Protein AF-A0A496DCW0-F1 (afdb_monomer)

Radius of gyration: 29.29 Å; Cα contacts (8 Å, |Δi|>4): 242; chains: 1; bounding box: 56×62×74 Å

Sequence (187 aa):
CVTTMSDGIHGDYHHETLEELRDREKNPYLIAVSGNTVRKMIRIHLQSLCAPFSEITEERYFDYMDVLPPIRHTRNFFFLGEPYHADIYRFCFRAGGRYFTGLRSVTTPRKELERQMDNHYRNITFKGDILKEKPMVISDHARHASIIIVPYLFLDINGEKKFICNLMRGTDESSGRDVRLETAKIL

Foldseek 3Di:
DDFDDPVVAAGPPPRDGQVVVCVVVVHPPDDDDDPVVVVVVVVVVLVVQQDQKDWDDPVVLVVQCPPAPFPDDDPFKTFRPDAPDDQWTWIWGDDPNTIIIGIDGPPPDPVVVVVSVVVSVLVVPDDKDKDWDDWDWDADPVPRKIKTWIWIWIQDSVRDTHTDDIDIDIPDPPPPPPPVPPVPPDD

Structure (mmCIF, N/CA/C/O backbone):
data_AF-A0A496DCW0-F1
#
_entry.id   AF-A0A496DCW0-F1
#
loop_
_atom_site.group_PDB
_atom_site.id
_atom_site.type_symbol
_atom_site.label_atom_id
_atom_site.label_alt_id
_atom_site.label_comp_id
_atom_site.label_asym_id
_atom_site.label_entity_id
_atom_site.label_seq_id
_atom_site.pdbx_PDB_ins_code
_atom_site.Cartn_x
_atom_site.Cartn_y
_atom_site.Cartn_z
_atom_site.occupancy
_atom_site.B_iso_or_equiv
_atom_site.auth_seq_id
_atom_site.auth_comp_id
_atom_site.auth_asym_id
_atom_site.auth_atom_id
_atom_site.pdbx_PDB_model_num
ATOM 1 N N . CYS A 1 1 ? 11.482 11.665 -24.428 1.00 79.19 1 CYS A N 1
ATOM 2 C CA . CYS A 1 1 ? 12.529 10.695 -24.798 1.00 79.19 1 CYS A CA 1
ATOM 3 C C . CYS A 1 1 ? 13.261 10.204 -23.545 1.00 79.19 1 CYS A C 1
ATOM 5 O O . CYS A 1 1 ? 13.424 10.990 -22.617 1.00 79.19 1 CYS A O 1
ATOM 7 N N . VAL A 1 2 ? 13.655 8.927 -23.497 1.00 87.06 2 VAL A N 1
ATOM 8 C CA . VAL A 1 2 ? 14.556 8.352 -22.481 1.00 87.06 2 VAL A CA 1
ATOM 9 C C . VAL A 1 2 ? 15.580 7.503 -23.227 1.00 87.06 2 VAL A C 1
ATOM 11 O O . VAL A 1 2 ? 15.192 6.675 -24.045 1.00 87.06 2 VAL A O 1
ATOM 14 N N . THR A 1 3 ? 16.865 7.695 -22.936 1.00 90.81 3 THR A N 1
ATOM 15 C CA . THR A 1 3 ? 17.955 6.862 -23.456 1.00 90.81 3 THR A CA 1
ATOM 16 C C . THR A 1 3 ? 18.887 6.461 -22.317 1.00 90.81 3 THR A C 1
ATOM 18 O O . THR A 1 3 ? 18.867 7.065 -21.243 1.00 90.81 3 THR A O 1
ATOM 21 N N . THR A 1 4 ? 19.688 5.427 -22.545 1.00 92.81 4 THR A N 1
ATOM 22 C CA . THR A 1 4 ? 20.811 5.059 -21.673 1.00 92.81 4 THR A CA 1
ATOM 23 C C . THR A 1 4 ? 22.106 5.470 -22.366 1.00 92.81 4 THR A C 1
ATOM 25 O O . THR A 1 4 ?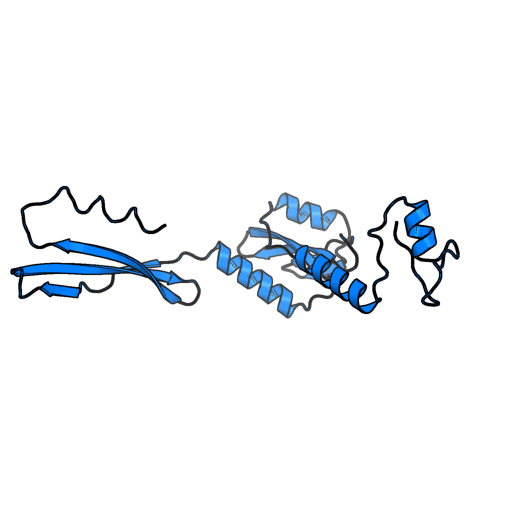 22.132 5.533 -23.592 1.00 92.81 4 THR A O 1
ATOM 28 N N . MET A 1 5 ? 23.128 5.834 -21.594 1.00 93.31 5 MET A N 1
ATOM 29 C CA . MET A 1 5 ? 24.433 6.263 -22.107 1.00 93.31 5 MET A CA 1
ATOM 30 C C . MET A 1 5 ? 25.505 5.468 -21.372 1.00 93.31 5 MET A C 1
ATOM 32 O O . MET A 1 5 ? 25.975 5.879 -20.307 1.00 93.31 5 MET A O 1
ATOM 36 N N . SER A 1 6 ? 25.817 4.276 -21.876 1.00 91.38 6 SER A N 1
ATOM 37 C CA . SER A 1 6 ? 26.708 3.331 -21.197 1.00 91.38 6 SER A CA 1
ATOM 38 C C . SER A 1 6 ? 28.170 3.792 -21.204 1.00 91.38 6 SER A C 1
ATOM 40 O O . SER A 1 6 ? 28.907 3.496 -20.264 1.00 91.38 6 SER A O 1
ATOM 42 N N . ASP A 1 7 ? 28.577 4.561 -22.219 1.00 92.69 7 ASP A N 1
ATOM 43 C CA . ASP A 1 7 ? 29.892 5.213 -22.315 1.00 92.69 7 ASP A CA 1
ATOM 44 C C . ASP A 1 7 ? 29.949 6.578 -21.594 1.00 92.69 7 ASP A C 1
ATOM 46 O O . ASP A 1 7 ? 31.009 7.196 -21.499 1.00 92.69 7 ASP A O 1
ATOM 50 N N . GLY A 1 8 ? 28.808 7.042 -21.070 1.00 91.25 8 GLY A N 1
ATOM 51 C CA . GLY A 1 8 ? 28.649 8.335 -20.409 1.00 91.25 8 GLY A CA 1
ATOM 52 C C . GLY A 1 8 ? 28.555 9.547 -21.343 1.00 91.25 8 GLY A C 1
ATOM 53 O O . GLY A 1 8 ? 28.465 10.661 -20.829 1.00 91.25 8 GLY A O 1
ATOM 54 N N . ILE A 1 9 ? 28.570 9.363 -22.669 1.00 92.50 9 ILE A N 1
ATOM 55 C CA . ILE A 1 9 ? 28.659 10.456 -23.657 1.00 92.50 9 ILE A CA 1
ATOM 56 C C . ILE A 1 9 ? 27.625 10.325 -24.779 1.00 92.50 9 ILE A C 1
ATOM 58 O O . ILE A 1 9 ? 27.034 11.334 -25.162 1.00 92.50 9 ILE A O 1
ATOM 62 N N . HIS A 1 10 ? 27.346 9.116 -25.261 1.00 94.75 10 HIS A N 1
ATOM 63 C CA . HIS A 1 10 ? 26.428 8.875 -26.370 1.00 94.75 10 HIS A CA 1
ATOM 64 C C . HIS A 1 10 ? 25.266 7.981 -25.941 1.00 94.75 10 HIS A C 1
ATOM 66 O O . HIS A 1 10 ? 25.404 7.086 -25.110 1.00 94.75 10 HIS A O 1
ATOM 72 N N . GLY A 1 11 ? 24.091 8.216 -26.521 1.00 92.81 11 GLY A N 1
ATOM 73 C CA . GLY A 1 11 ? 22.938 7.344 -26.348 1.00 92.81 11 GLY A CA 1
ATOM 74 C C . GLY A 1 11 ? 23.176 5.967 -26.969 1.00 92.81 11 GLY A C 1
ATOM 75 O O . GLY A 1 11 ? 23.532 5.867 -28.139 1.00 92.81 11 GLY A O 1
ATOM 76 N N . ASP A 1 12 ? 22.886 4.904 -26.224 1.00 92.75 12 ASP A N 1
ATOM 77 C CA . ASP A 1 12 ? 23.130 3.514 -26.636 1.00 92.75 12 ASP A CA 1
ATOM 78 C C . ASP A 1 12 ? 22.330 3.095 -27.887 1.00 92.75 12 ASP A C 1
ATOM 80 O O . ASP A 1 12 ? 22.689 2.131 -28.558 1.00 92.75 12 ASP A O 1
ATOM 84 N N . TYR A 1 13 ? 21.243 3.807 -28.207 1.00 89.19 13 TYR A N 1
ATOM 85 C CA . TYR A 1 13 ? 20.350 3.478 -29.326 1.00 89.19 13 TYR A CA 1
ATOM 86 C C . TYR A 1 13 ? 20.629 4.265 -30.609 1.00 89.19 13 TYR A C 1
ATOM 88 O O . TYR A 1 13 ? 20.451 3.737 -31.705 1.00 89.19 13 TYR A O 1
ATOM 96 N N . HIS A 1 14 ? 21.011 5.536 -30.487 1.00 88.94 14 HIS A N 1
ATOM 97 C CA . HIS A 1 14 ? 21.139 6.456 -31.624 1.00 88.94 14 HIS A CA 1
ATOM 98 C C . HIS A 1 14 ? 22.536 7.066 -31.750 1.00 88.94 14 HIS A C 1
ATOM 100 O O . HIS A 1 14 ? 22.77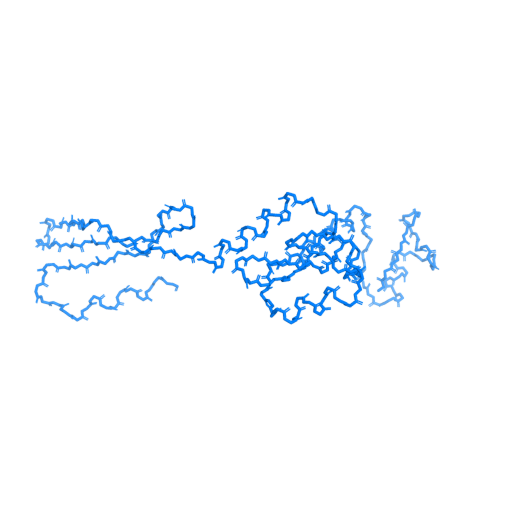7 7.822 -32.684 1.00 88.94 14 HIS A O 1
ATOM 106 N N . HIS A 1 15 ? 23.448 6.729 -30.832 1.00 91.56 15 HIS A N 1
ATOM 107 C CA . HIS A 1 15 ? 24.826 7.221 -30.777 1.00 91.56 15 HIS A CA 1
ATOM 108 C C . HIS A 1 15 ? 24.952 8.753 -30.771 1.00 91.56 15 HIS A C 1
ATOM 110 O O . HIS A 1 15 ? 25.989 9.292 -31.139 1.00 91.56 15 HIS A O 1
ATOM 116 N N . GLU A 1 16 ? 23.902 9.445 -30.332 1.00 94.12 16 GLU A N 1
ATOM 117 C CA . GLU A 1 16 ? 23.839 10.903 -30.233 1.00 94.12 16 GLU A CA 1
ATOM 118 C C . GLU A 1 16 ? 24.229 11.375 -28.827 1.00 94.12 16 GLU A C 1
ATOM 120 O O . GLU A 1 16 ? 23.978 10.691 -27.828 1.00 94.12 16 GLU A O 1
ATOM 125 N N . THR A 1 17 ? 24.824 12.556 -28.746 1.00 95.31 17 THR A N 1
ATOM 126 C CA . THR A 1 17 ? 25.100 13.270 -27.493 1.00 95.31 17 THR A CA 1
ATOM 127 C C . THR A 1 17 ? 23.815 13.830 -26.871 1.00 95.31 17 THR A C 1
ATOM 129 O O . THR A 1 17 ? 22.756 13.886 -27.503 1.00 95.31 17 THR A O 1
ATOM 132 N N . LEU A 1 18 ? 23.878 14.275 -25.610 1.00 94.94 18 LEU A N 1
ATOM 133 C CA . LEU A 1 18 ? 22.730 14.916 -24.955 1.00 94.94 18 LEU A CA 1
ATOM 134 C C . LEU A 1 18 ? 22.310 16.205 -25.680 1.00 94.94 18 LEU A C 1
ATOM 136 O O . LEU A 1 18 ? 21.121 16.511 -25.748 1.00 94.94 18 LEU A O 1
ATOM 140 N N . GLU A 1 19 ? 23.270 16.958 -26.206 1.00 95.50 19 GLU A N 1
ATOM 141 C CA . GLU A 1 19 ? 23.054 18.185 -26.970 1.00 95.50 19 GLU A CA 1
ATOM 142 C C . GLU A 1 19 ? 22.303 17.900 -28.275 1.00 95.50 19 GLU A C 1
ATOM 144 O O . GLU A 1 19 ? 21.254 18.495 -28.516 1.00 95.50 19 GLU A O 1
ATOM 149 N N . GLU A 1 20 ? 22.761 16.920 -29.056 1.00 95.50 20 GLU A N 1
ATOM 150 C CA . GLU A 1 20 ? 22.081 16.493 -30.287 1.00 95.50 20 GLU A CA 1
ATOM 151 C C . GLU A 1 20 ? 20.663 15.979 -30.002 1.00 95.50 20 GLU A C 1
ATOM 153 O O . GLU A 1 20 ? 19.714 16.314 -30.717 1.00 95.50 20 GLU A O 1
ATOM 158 N N . LEU A 1 21 ? 20.487 15.245 -28.897 1.00 94.00 21 LEU A N 1
ATOM 159 C CA . LEU A 1 21 ? 19.177 14.773 -28.463 1.00 94.00 21 LEU A CA 1
ATOM 160 C C . LEU A 1 21 ? 18.232 15.931 -28.093 1.00 94.00 21 LEU A C 1
ATOM 162 O O . LEU A 1 21 ? 17.043 15.882 -28.416 1.00 94.00 21 LEU A O 1
ATOM 166 N N . ARG A 1 22 ? 18.731 16.978 -27.419 1.00 95.88 22 ARG A N 1
ATOM 167 C CA . ARG A 1 22 ? 17.943 18.182 -27.084 1.00 95.88 22 ARG A CA 1
ATOM 168 C C . ARG A 1 22 ? 17.459 18.896 -28.338 1.00 95.88 22 ARG A C 1
ATOM 170 O O . ARG A 1 22 ? 16.293 19.292 -28.379 1.00 95.88 22 ARG A O 1
ATOM 177 N N . ASP A 1 23 ? 18.319 19.022 -29.343 1.00 95.75 23 ASP A N 1
ATOM 178 C CA . ASP A 1 23 ? 17.980 19.661 -30.615 1.00 95.75 23 ASP A CA 1
ATOM 179 C C . ASP A 1 23 ? 16.945 18.837 -31.389 1.00 95.75 23 ASP A C 1
ATOM 181 O O . ASP A 1 23 ? 15.922 19.370 -31.833 1.00 95.75 23 ASP A O 1
ATOM 185 N N . ARG A 1 24 ? 17.151 17.517 -31.479 1.00 93.44 24 ARG A N 1
ATOM 186 C CA . ARG A 1 24 ? 16.240 16.589 -32.163 1.00 93.44 24 ARG A CA 1
ATOM 187 C C . ARG A 1 24 ? 14.850 16.559 -31.529 1.00 93.44 24 ARG A C 1
ATOM 189 O O . ARG A 1 24 ? 13.846 16.611 -32.238 1.00 93.44 24 ARG A O 1
ATOM 196 N N . GLU A 1 25 ? 14.782 16.493 -30.201 1.00 94.31 25 GLU A N 1
ATOM 197 C CA . GLU A 1 25 ? 13.526 16.480 -29.436 1.00 94.31 25 GLU A CA 1
ATOM 198 C C . GLU A 1 25 ? 12.928 17.884 -29.242 1.00 94.31 25 GLU A C 1
ATOM 200 O O . GLU A 1 25 ? 11.840 18.014 -28.679 1.00 94.31 25 GLU A O 1
ATOM 205 N N . LYS A 1 26 ? 13.628 18.940 -29.686 1.00 96.00 26 LYS A N 1
ATOM 206 C CA . LYS A 1 26 ? 13.278 20.352 -29.452 1.00 96.00 26 LYS A CA 1
ATOM 207 C C . LYS A 1 26 ? 12.995 20.642 -27.974 1.00 96.00 26 LYS A C 1
ATOM 209 O O . LYS A 1 26 ? 12.051 21.356 -27.634 1.00 96.00 26 LYS A O 1
ATOM 214 N N . ASN A 1 27 ? 13.803 20.063 -27.086 1.00 96.00 27 ASN A N 1
ATOM 215 C CA . ASN A 1 27 ? 13.616 20.148 -25.644 1.00 96.00 27 ASN A CA 1
ATOM 216 C C . ASN A 1 27 ? 14.944 20.450 -24.928 1.00 96.00 27 ASN A C 1
ATOM 218 O O . ASN A 1 27 ? 15.693 19.520 -24.624 1.00 96.00 27 ASN A O 1
ATOM 222 N N . PRO A 1 28 ? 15.221 21.720 -24.572 1.00 94.94 28 PRO A N 1
ATOM 223 C CA . PRO A 1 28 ? 16.466 22.093 -23.897 1.00 94.94 28 PRO A CA 1
ATOM 224 C C . PRO A 1 28 ? 16.559 21.571 -22.453 1.00 94.94 28 PRO A C 1
ATOM 226 O O . PRO A 1 28 ? 17.633 21.602 -21.856 1.00 94.94 28 PRO A O 1
ATOM 229 N N . TYR A 1 29 ? 15.460 21.072 -21.877 1.00 95.56 29 TYR A N 1
ATOM 230 C CA . TYR A 1 29 ? 15.394 20.623 -20.483 1.00 95.56 29 TYR A CA 1
ATOM 231 C C . TYR A 1 29 ? 15.762 19.150 -20.283 1.00 95.56 29 TYR A C 1
ATOM 233 O O . TYR A 1 29 ? 15.683 18.654 -19.158 1.00 95.56 29 TYR A O 1
ATOM 241 N N . LEU A 1 30 ? 16.155 18.426 -21.336 1.00 94.19 30 LEU A N 1
ATOM 242 C CA . LEU A 1 30 ? 16.684 17.075 -21.160 1.00 94.19 30 LEU A CA 1
ATOM 243 C C . LEU A 1 30 ? 17.962 17.128 -20.322 1.00 94.19 30 LEU A C 1
ATOM 245 O O . LEU A 1 30 ? 18.818 17.990 -20.522 1.00 94.19 30 LEU A O 1
ATOM 249 N N . ILE A 1 31 ? 18.091 16.200 -19.382 1.00 94.12 31 ILE A N 1
ATOM 250 C CA . ILE A 1 31 ? 19.239 16.099 -18.483 1.00 94.12 31 ILE A CA 1
ATOM 251 C C . ILE A 1 31 ? 19.754 14.665 -18.465 1.00 94.12 31 ILE A C 1
ATOM 253 O O . ILE A 1 31 ? 18.969 13.716 -18.471 1.00 94.12 31 ILE A O 1
ATOM 257 N N . ALA A 1 32 ? 21.073 14.511 -18.386 1.00 93.31 32 ALA A N 1
ATOM 258 C CA . ALA A 1 32 ? 21.675 13.245 -18.005 1.00 93.31 32 ALA A CA 1
ATOM 259 C C . ALA A 1 32 ? 21.614 13.110 -16.480 1.00 93.31 32 ALA A C 1
ATOM 261 O O . ALA A 1 32 ? 21.948 14.033 -15.734 1.00 93.31 32 ALA A O 1
ATOM 262 N N . VAL A 1 33 ? 21.180 11.948 -16.005 1.00 93.69 33 VAL A N 1
ATOM 263 C CA . VAL A 1 33 ? 21.125 11.623 -14.579 1.00 93.69 33 VAL A CA 1
ATOM 264 C C . VAL A 1 33 ? 21.888 10.335 -14.322 1.00 93.69 33 VAL A C 1
ATOM 266 O O . VAL A 1 33 ? 21.845 9.401 -15.117 1.00 93.69 33 VAL A O 1
ATOM 269 N N . SER A 1 34 ? 22.578 10.261 -13.184 1.00 92.31 34 SER A N 1
ATOM 270 C CA . SER A 1 34 ? 23.277 9.033 -12.803 1.00 92.31 34 SER A CA 1
ATOM 271 C C . SER A 1 34 ? 22.295 7.877 -12.572 1.00 92.31 34 SER A C 1
ATOM 273 O O . SER A 1 34 ? 21.167 8.083 -12.110 1.00 92.31 34 SER A O 1
ATOM 275 N N . GLY A 1 35 ? 22.750 6.634 -12.757 1.00 90.88 35 GLY A N 1
ATOM 276 C CA . GLY A 1 35 ? 21.949 5.452 -12.415 1.00 90.88 35 GLY A CA 1
ATOM 277 C C . GLY A 1 35 ? 21.525 5.406 -10.937 1.00 90.88 35 GLY A C 1
ATOM 278 O O . GLY A 1 35 ? 20.455 4.891 -10.613 1.00 90.88 35 GLY A O 1
ATOM 279 N N . ASN A 1 36 ? 22.312 5.997 -10.026 1.00 93.94 36 ASN A N 1
ATOM 280 C CA . ASN A 1 36 ? 21.934 6.142 -8.615 1.00 93.94 36 ASN A CA 1
ATOM 281 C C . ASN A 1 36 ? 20.724 7.077 -8.446 1.00 93.94 36 ASN A C 1
ATOM 283 O O . ASN A 1 36 ? 19.821 6.776 -7.663 1.00 93.94 36 ASN A O 1
ATOM 287 N N . THR A 1 37 ? 20.689 8.183 -9.195 1.00 94.75 37 THR A N 1
ATOM 288 C CA . THR A 1 37 ? 19.564 9.128 -9.213 1.00 94.75 37 THR A CA 1
ATOM 289 C C . THR A 1 37 ? 18.296 8.438 -9.709 1.00 94.75 37 THR A C 1
ATOM 291 O O . THR A 1 37 ? 17.274 8.491 -9.027 1.00 94.75 37 THR A O 1
ATOM 294 N N . VAL A 1 38 ? 18.382 7.704 -10.823 1.00 91.94 38 VAL A N 1
ATOM 295 C CA . VAL A 1 38 ? 17.254 6.934 -11.376 1.00 91.94 38 VAL A CA 1
ATOM 296 C C . VAL A 1 38 ? 16.742 5.905 -10.366 1.00 91.94 38 VAL A C 1
ATOM 298 O O . VAL A 1 38 ? 15.549 5.871 -10.071 1.00 91.94 38 VAL A O 1
ATOM 301 N N . ARG A 1 39 ? 17.636 5.123 -9.743 1.00 92.44 39 ARG A N 1
ATOM 302 C CA . ARG A 1 39 ? 17.258 4.146 -8.705 1.00 92.44 39 ARG A CA 1
ATOM 303 C C . ARG A 1 39 ? 16.558 4.796 -7.510 1.00 92.44 39 ARG A C 1
ATOM 305 O O . ARG A 1 39 ? 15.605 4.226 -6.979 1.00 92.44 39 ARG A O 1
ATOM 312 N N . LYS A 1 40 ? 16.996 5.987 -7.089 1.00 95.25 40 LYS A N 1
ATOM 313 C CA . LYS A 1 40 ? 16.332 6.753 -6.022 1.00 95.25 40 LYS A CA 1
ATOM 314 C C . LYS A 1 40 ? 14.933 7.207 -6.446 1.00 95.25 40 LYS A C 1
ATOM 316 O O . LYS A 1 40 ? 14.001 7.049 -5.664 1.00 95.25 40 LYS A O 1
ATOM 321 N N . MET A 1 41 ? 14.777 7.725 -7.664 1.00 93.75 41 MET A N 1
ATOM 322 C CA . MET A 1 41 ? 13.479 8.157 -8.197 1.00 93.75 41 MET A CA 1
ATOM 323 C C . MET A 1 41 ? 12.495 6.988 -8.306 1.00 93.75 41 MET A C 1
ATOM 325 O O . MET A 1 41 ? 11.372 7.104 -7.822 1.00 93.75 41 MET A O 1
ATOM 329 N N . ILE A 1 42 ? 12.936 5.843 -8.842 1.00 91.69 42 ILE A N 1
ATOM 330 C CA . ILE A 1 42 ? 12.128 4.615 -8.908 1.00 91.69 42 ILE A CA 1
ATOM 331 C C . ILE A 1 42 ? 11.700 4.192 -7.503 1.00 91.69 42 ILE A C 1
ATOM 333 O O . ILE A 1 42 ? 10.522 3.947 -7.274 1.00 91.69 42 ILE A O 1
ATOM 337 N N . ARG A 1 43 ? 12.619 4.168 -6.528 1.00 91.75 43 ARG A N 1
ATOM 338 C CA . ARG A 1 43 ? 12.281 3.809 -5.143 1.00 91.75 43 ARG A CA 1
ATOM 339 C C . ARG A 1 43 ? 11.202 4.718 -4.554 1.00 91.75 43 ARG A C 1
ATOM 341 O O . ARG A 1 43 ? 10.269 4.209 -3.944 1.00 91.75 43 ARG A O 1
ATOM 348 N N . ILE A 1 44 ? 11.325 6.034 -4.735 1.00 93.75 44 ILE A N 1
ATOM 349 C CA . ILE A 1 44 ? 10.337 7.010 -4.248 1.00 93.75 44 ILE A CA 1
ATOM 350 C C . ILE A 1 44 ? 8.982 6.776 -4.922 1.00 93.75 44 ILE A C 1
ATOM 352 O O . ILE A 1 44 ? 7.963 6.753 -4.239 1.00 93.75 44 ILE A O 1
ATOM 356 N N . HIS A 1 45 ? 8.972 6.544 -6.236 1.00 92.56 45 HIS A N 1
ATOM 357 C CA . HIS A 1 45 ? 7.750 6.251 -6.981 1.00 92.56 45 HIS A CA 1
ATOM 358 C C . HIS A 1 45 ? 7.070 4.964 -6.492 1.00 92.56 45 HIS A C 1
ATOM 360 O O . HIS A 1 45 ? 5.888 4.971 -6.160 1.00 92.56 45 HIS A O 1
ATOM 366 N N . LEU A 1 46 ? 7.817 3.865 -6.360 1.00 91.94 46 LEU A N 1
ATOM 367 C CA . LEU A 1 46 ? 7.281 2.595 -5.861 1.00 91.94 46 LEU A CA 1
ATOM 368 C C . LEU A 1 46 ? 6.725 2.726 -4.434 1.00 91.94 46 LEU A C 1
ATOM 370 O O . LEU A 1 46 ? 5.673 2.172 -4.117 1.00 91.94 46 LEU A O 1
ATOM 374 N N . GLN A 1 47 ? 7.401 3.496 -3.577 1.00 91.19 47 GLN A N 1
ATOM 375 C CA . GLN A 1 47 ? 6.915 3.805 -2.231 1.00 91.19 47 GLN A CA 1
ATOM 376 C C . GLN A 1 47 ? 5.640 4.653 -2.256 1.00 91.19 47 GLN A C 1
ATOM 378 O O . GLN A 1 47 ? 4.736 4.390 -1.466 1.00 91.19 47 GLN A O 1
ATOM 383 N N . SER A 1 48 ? 5.522 5.624 -3.167 1.00 93.06 48 SER A N 1
ATOM 384 C CA . SER A 1 48 ? 4.321 6.462 -3.263 1.00 93.06 48 SER A CA 1
ATOM 385 C C . SER A 1 48 ? 3.097 5.687 -3.755 1.00 93.06 48 SER A C 1
ATOM 387 O O . SER A 1 48 ? 1.975 6.055 -3.422 1.00 93.06 48 SER A O 1
ATOM 389 N N . LEU A 1 49 ? 3.291 4.595 -4.507 1.00 93.81 49 LEU A N 1
ATOM 390 C CA . LEU A 1 49 ? 2.209 3.675 -4.876 1.00 93.81 49 LEU A CA 1
ATOM 391 C C . LEU A 1 49 ? 1.646 2.911 -3.667 1.00 93.81 49 LEU A C 1
ATOM 393 O O . LEU A 1 49 ? 0.494 2.478 -3.699 1.00 93.81 49 LEU A O 1
ATOM 397 N N . CYS A 1 50 ? 2.421 2.755 -2.589 1.00 93.94 50 CYS A N 1
ATOM 398 C CA . CYS A 1 50 ? 2.024 2.024 -1.385 1.00 93.94 50 CYS A CA 1
ATOM 399 C C . CYS A 1 50 ? 1.106 2.859 -0.472 1.00 93.94 50 CYS A C 1
ATOM 401 O O . CYS A 1 50 ? 1.357 3.004 0.725 1.00 93.94 50 CYS A O 1
ATOM 403 N N . ALA A 1 51 ? 0.016 3.380 -1.036 1.00 90.56 51 ALA A N 1
ATOM 404 C CA . ALA A 1 51 ? -1.001 4.163 -0.344 1.00 90.56 51 ALA A CA 1
ATOM 405 C C . ALA A 1 51 ? -1.645 3.395 0.839 1.00 90.56 51 ALA A C 1
ATOM 407 O O . ALA A 1 51 ? -1.502 2.161 0.946 1.00 90.56 51 ALA A O 1
ATOM 408 N N . PRO A 1 52 ? -2.361 4.095 1.744 1.00 93.62 52 PRO A N 1
ATOM 409 C CA . PRO A 1 52 ? -3.204 3.451 2.745 1.00 93.62 52 PRO A CA 1
ATOM 410 C C . PRO A 1 52 ? -4.148 2.427 2.110 1.00 93.62 52 PRO A C 1
ATOM 412 O O . PRO A 1 52 ? -4.567 2.581 0.964 1.00 93.62 52 PRO A O 1
ATOM 415 N N . PHE A 1 53 ? -4.470 1.370 2.853 1.00 97.56 53 PHE A N 1
ATOM 416 C CA . PHE A 1 53 ? -5.395 0.361 2.352 1.00 97.56 53 PHE A CA 1
ATOM 417 C C . PHE A 1 53 ? -6.801 0.940 2.194 1.00 97.56 53 PHE A C 1
ATOM 419 O O . PHE A 1 53 ? -7.209 1.839 2.931 1.00 97.56 53 PHE A O 1
ATOM 426 N N . SER A 1 54 ? -7.534 0.403 1.229 1.00 96.69 54 SER A N 1
ATOM 427 C CA . SER A 1 54 ? -8.939 0.710 0.993 1.00 96.69 54 SER A CA 1
ATOM 428 C C . SER A 1 54 ? -9.776 -0.514 1.322 1.00 96.69 54 SER A C 1
ATOM 430 O O . SER A 1 54 ? -9.380 -1.638 1.011 1.00 96.69 54 SER A O 1
ATOM 432 N N . GLU A 1 55 ? -10.926 -0.296 1.947 1.00 97.94 55 GLU A N 1
ATOM 433 C CA . GLU A 1 55 ? -11.906 -1.354 2.163 1.00 97.94 55 GLU A CA 1
ATOM 434 C C . GLU A 1 55 ? -12.567 -1.751 0.839 1.00 97.94 55 GLU A C 1
ATOM 436 O O . GLU A 1 55 ? -12.798 -0.910 -0.032 1.00 97.94 55 GLU A O 1
ATOM 441 N N . ILE A 1 56 ? -12.840 -3.042 0.685 1.00 97.88 56 ILE A N 1
ATOM 442 C CA . ILE A 1 56 ? -13.528 -3.633 -0.462 1.00 97.88 56 ILE A CA 1
ATOM 443 C C . ILE A 1 56 ? -14.632 -4.569 0.028 1.00 97.88 56 ILE A C 1
ATOM 445 O O . ILE A 1 56 ? -14.655 -4.973 1.190 1.00 97.88 56 ILE A O 1
ATOM 449 N N . THR A 1 57 ? -15.549 -4.924 -0.867 1.00 98.06 57 THR A N 1
ATOM 450 C CA . THR A 1 57 ? -16.560 -5.942 -0.581 1.00 98.06 57 THR A CA 1
ATOM 451 C C . THR A 1 57 ? -15.931 -7.333 -0.498 1.00 98.06 57 THR A C 1
ATOM 453 O O . THR A 1 57 ? -14.842 -7.580 -1.022 1.00 98.06 57 THR A O 1
ATOM 456 N N . GLU A 1 58 ? -16.645 -8.251 0.150 1.00 96.75 58 GLU A N 1
ATOM 457 C CA . GLU A 1 58 ? -16.298 -9.673 0.181 1.00 96.75 58 GLU A CA 1
ATOM 458 C C . GLU A 1 58 ? -16.224 -10.275 -1.226 1.00 96.75 58 GLU A C 1
ATOM 460 O O . GLU A 1 58 ? -15.234 -10.911 -1.573 1.00 96.75 58 GLU A O 1
ATOM 465 N N . GLU A 1 59 ? -17.230 -9.996 -2.056 1.00 96.81 59 GLU A N 1
ATOM 466 C CA . GLU A 1 59 ? -17.272 -10.397 -3.466 1.00 96.81 59 GLU A CA 1
ATOM 467 C C . GLU A 1 59 ? -15.992 -9.973 -4.192 1.00 96.81 59 GLU A C 1
ATOM 469 O O . GLU A 1 59 ? -15.279 -10.805 -4.744 1.00 96.81 59 GLU A O 1
ATOM 474 N N . ARG A 1 60 ? -15.602 -8.698 -4.067 1.00 96.31 60 ARG A N 1
ATOM 475 C CA . ARG A 1 60 ? -14.405 -8.185 -4.733 1.00 96.31 60 ARG A CA 1
ATOM 476 C C . ARG A 1 60 ? -13.111 -8.818 -4.220 1.00 96.31 60 ARG A C 1
ATOM 478 O O . ARG A 1 60 ? -12.127 -8.889 -4.955 1.00 96.31 60 ARG A O 1
ATOM 485 N N . TYR A 1 61 ? -13.076 -9.225 -2.953 1.00 95.94 61 TYR A N 1
ATOM 486 C CA . TYR A 1 61 ? -11.933 -9.928 -2.378 1.00 95.94 61 TYR A CA 1
ATOM 487 C C . TYR A 1 61 ? -11.761 -11.311 -3.009 1.00 95.94 61 TYR A C 1
ATOM 489 O O . TYR A 1 61 ? -10.639 -11.669 -3.369 1.00 95.94 61 TYR A O 1
ATOM 497 N N . PHE A 1 62 ? -12.857 -12.056 -3.169 1.00 93.50 62 PHE A N 1
ATOM 498 C CA . PHE A 1 62 ? -12.834 -13.376 -3.795 1.00 93.50 62 PHE A CA 1
ATOM 499 C C . PHE A 1 62 ? -12.635 -13.300 -5.310 1.00 93.50 62 PHE A C 1
ATOM 501 O O . PHE A 1 62 ? -11.808 -14.048 -5.818 1.00 93.50 62 PHE A O 1
ATOM 508 N N . ASP A 1 63 ? -13.209 -12.304 -5.997 1.00 93.81 63 ASP A N 1
ATOM 509 C CA . ASP A 1 63 ? -12.896 -12.024 -7.407 1.00 93.81 63 ASP A CA 1
ATOM 510 C C . ASP A 1 63 ? -11.381 -11.929 -7.625 1.00 93.81 63 ASP A C 1
ATOM 512 O O . ASP A 1 63 ? -10.813 -12.557 -8.513 1.00 93.81 63 ASP A O 1
ATOM 516 N N . TYR A 1 64 ? -10.687 -11.156 -6.785 1.00 92.88 64 TYR A N 1
ATOM 517 C CA . TYR A 1 64 ? -9.237 -11.015 -6.887 1.00 92.88 64 TYR A CA 1
ATOM 518 C C . TYR A 1 64 ? -8.468 -12.303 -6.592 1.00 92.88 64 TYR A C 1
ATOM 520 O O . TYR A 1 64 ? -7.352 -12.461 -7.087 1.00 92.88 64 TYR A O 1
ATOM 528 N N . MET A 1 65 ? -9.024 -13.187 -5.768 1.00 89.56 65 MET A N 1
ATOM 529 C CA . MET A 1 65 ? -8.417 -14.472 -5.437 1.00 89.56 65 MET A CA 1
ATOM 530 C C . MET A 1 65 ? -8.590 -15.493 -6.571 1.00 89.56 65 MET A C 1
ATOM 532 O O . MET A 1 65 ? -7.690 -16.304 -6.784 1.00 89.56 65 MET A O 1
ATOM 536 N N . ASP A 1 66 ? -9.700 -15.407 -7.308 1.00 88.62 66 ASP A N 1
ATOM 537 C CA . ASP A 1 66 ? -10.098 -16.370 -8.339 1.00 88.62 66 ASP A CA 1
ATOM 538 C C . ASP A 1 66 ? -9.626 -15.998 -9.756 1.00 88.62 66 ASP A C 1
ATOM 540 O O . ASP A 1 66 ? -9.622 -16.848 -10.644 1.00 88.62 66 ASP A O 1
ATOM 544 N N . VAL A 1 67 ? -9.184 -14.753 -9.984 1.00 84.25 67 VAL A N 1
ATOM 545 C CA . VAL A 1 67 ? -8.657 -14.308 -11.290 1.00 84.25 67 VAL A CA 1
ATOM 546 C C . VAL A 1 67 ? -7.408 -15.094 -11.699 1.00 84.25 67 VAL A C 1
ATOM 548 O O . VAL A 1 67 ? -7.337 -15.602 -12.816 1.00 84.25 67 VAL A O 1
ATOM 551 N N . LEU A 1 68 ? -6.414 -15.190 -10.812 1.00 84.94 68 LEU A N 1
ATOM 552 C CA . LEU A 1 68 ? -5.154 -15.893 -11.059 1.00 84.94 68 LEU A CA 1
ATOM 553 C C . LEU A 1 68 ? -4.597 -16.476 -9.759 1.00 84.94 68 LEU A C 1
ATOM 555 O O . LEU A 1 68 ? -4.767 -15.854 -8.707 1.00 84.94 68 LEU A O 1
ATOM 559 N N . PRO A 1 69 ? -3.855 -17.603 -9.821 1.00 88.50 69 PRO A N 1
ATOM 560 C CA . PRO A 1 69 ? -3.203 -18.176 -8.652 1.00 88.50 69 PRO A CA 1
ATOM 561 C C . PRO A 1 69 ? -2.384 -17.118 -7.896 1.00 88.50 69 PRO A C 1
ATOM 563 O O . PRO A 1 69 ? -1.493 -16.497 -8.486 1.00 88.50 69 PRO A O 1
ATOM 566 N N . PRO A 1 70 ? -2.654 -16.895 -6.599 1.00 91.75 70 PRO A N 1
ATOM 567 C CA . PRO A 1 70 ? -1.914 -15.914 -5.824 1.00 91.75 70 PRO A CA 1
ATOM 568 C C . PRO A 1 70 ? -0.416 -16.225 -5.770 1.00 91.75 70 PRO A C 1
ATOM 570 O O . PRO A 1 70 ? -0.020 -17.338 -5.425 1.00 91.75 70 PRO A O 1
ATOM 573 N N . ILE A 1 71 ? 0.431 -15.219 -6.009 1.00 93.69 71 ILE A N 1
ATOM 574 C CA . ILE A 1 71 ? 1.895 -15.386 -5.945 1.00 93.69 71 ILE A CA 1
ATOM 575 C C . ILE A 1 71 ? 2.388 -15.633 -4.512 1.00 93.69 71 ILE A C 1
ATOM 577 O O . ILE A 1 71 ? 3.437 -16.231 -4.277 1.00 93.69 71 ILE A O 1
ATOM 581 N N . ARG A 1 72 ? 1.623 -15.163 -3.522 1.00 94.19 72 ARG A N 1
ATOM 582 C CA . ARG A 1 72 ? 1.892 -15.399 -2.105 1.00 94.19 72 ARG A CA 1
ATOM 583 C C . ARG A 1 72 ? 0.586 -15.361 -1.338 1.00 94.19 72 ARG A C 1
ATOM 585 O O . ARG A 1 72 ? -0.146 -14.382 -1.434 1.00 94.19 72 ARG A O 1
ATOM 592 N N . HIS A 1 73 ? 0.310 -16.396 -0.556 1.00 93.25 73 HIS A N 1
ATOM 593 C CA . HIS A 1 73 ? -0.982 -16.577 0.098 1.00 93.25 73 HIS A CA 1
ATOM 594 C C . HIS A 1 73 ? -0.814 -17.135 1.511 1.00 93.25 73 HIS A C 1
ATOM 596 O O . HIS A 1 73 ? 0.032 -17.984 1.783 1.00 93.25 73 HIS A O 1
ATOM 602 N N . THR A 1 74 ? -1.631 -16.623 2.422 1.00 91.94 74 THR A N 1
ATOM 603 C CA . THR A 1 74 ? -1.811 -17.114 3.785 1.00 91.94 74 THR A CA 1
ATOM 604 C C . THR A 1 74 ? -3.298 -17.100 4.120 1.00 91.94 74 THR A C 1
ATOM 606 O O . THR A 1 74 ? -4.093 -16.489 3.417 1.00 91.94 74 THR A O 1
ATOM 609 N N . ARG A 1 75 ? -3.679 -17.655 5.275 1.00 88.19 75 ARG A N 1
ATOM 610 C CA . ARG A 1 75 ? -5.069 -17.611 5.754 1.00 88.19 75 ARG A CA 1
ATOM 611 C C . ARG A 1 75 ? -5.674 -16.196 5.812 1.00 88.19 75 ARG A C 1
ATOM 613 O O . ARG A 1 75 ? -6.894 -16.084 5.752 1.00 88.19 75 ARG A O 1
ATOM 620 N N . ASN A 1 76 ? -4.874 -15.142 5.990 1.00 91.50 76 ASN A N 1
ATOM 621 C CA . ASN A 1 76 ? -5.385 -13.787 6.244 1.00 91.50 76 ASN A CA 1
ATOM 622 C C . ASN A 1 76 ? -5.100 -12.790 5.121 1.00 91.50 76 ASN A C 1
ATOM 624 O O . ASN A 1 76 ? -5.705 -11.720 5.107 1.00 91.50 76 ASN A O 1
ATOM 628 N N . PHE A 1 77 ? -4.194 -13.114 4.201 1.00 96.69 77 PHE A N 1
ATOM 629 C CA . PHE A 1 77 ? -3.834 -12.221 3.110 1.00 96.69 77 PHE A CA 1
ATOM 630 C C . PHE A 1 77 ? -3.305 -12.980 1.903 1.00 96.69 77 PHE A C 1
ATOM 632 O O . PHE A 1 77 ? -2.753 -14.075 2.038 1.00 96.69 77 PHE A O 1
ATOM 639 N N . PHE A 1 78 ? -3.360 -12.331 0.748 1.00 96.94 78 PHE A N 1
ATOM 640 C CA . PHE A 1 78 ? -2.697 -12.784 -0.458 1.00 96.94 78 PHE A CA 1
ATOM 641 C C . PHE A 1 78 ? -2.212 -11.619 -1.325 1.00 96.94 78 PHE A C 1
ATOM 643 O O . PHE A 1 78 ? -2.618 -10.470 -1.151 1.00 96.94 78 PHE A O 1
ATOM 650 N N . PHE A 1 79 ? -1.321 -11.935 -2.256 1.00 97.19 79 PHE A N 1
ATOM 651 C CA . PHE A 1 79 ? -0.965 -11.089 -3.386 1.00 97.19 79 PHE A CA 1
ATOM 652 C C . PHE A 1 79 ? -1.542 -11.699 -4.656 1.00 97.19 79 PHE A C 1
ATOM 654 O O . PHE A 1 79 ? -1.410 -12.909 -4.849 1.00 97.19 79 PHE A O 1
ATOM 661 N N . LEU A 1 80 ? -2.148 -10.877 -5.513 1.00 95.06 80 LEU A N 1
ATOM 662 C CA . LEU A 1 80 ? -2.607 -11.326 -6.831 1.00 95.06 80 LEU A CA 1
ATOM 663 C C . LEU A 1 80 ? -1.434 -11.900 -7.640 1.00 95.06 80 LEU A C 1
ATOM 665 O O . LEU A 1 80 ? -0.281 -11.547 -7.400 1.00 95.06 80 LEU A O 1
ATOM 669 N N . GLY A 1 81 ? -1.733 -12.788 -8.591 1.00 91.06 81 GLY A N 1
ATOM 670 C CA . GLY A 1 81 ? -0.721 -13.450 -9.422 1.00 91.06 81 GLY A CA 1
ATOM 671 C C . GLY A 1 81 ? 0.043 -12.518 -10.369 1.00 91.06 81 GLY A C 1
ATOM 672 O O . GLY A 1 81 ? 1.154 -12.848 -10.774 1.00 91.06 81 GLY A O 1
ATOM 673 N N . GLU A 1 82 ? -0.507 -11.341 -10.680 1.00 90.50 82 GLU A N 1
ATOM 674 C CA . GLU A 1 82 ? 0.087 -10.389 -11.622 1.00 90.50 82 GLU A CA 1
ATOM 675 C C . GLU A 1 82 ? 0.620 -9.117 -10.945 1.00 90.50 82 GLU A C 1
ATOM 677 O O . GLU A 1 82 ? -0.042 -8.549 -10.061 1.00 90.50 82 GLU A O 1
ATOM 682 N N . PRO A 1 83 ? 1.809 -8.638 -11.364 1.00 91.94 83 PRO A N 1
ATOM 683 C CA . PRO A 1 83 ? 2.364 -7.386 -10.879 1.00 91.94 83 PRO A CA 1
ATOM 684 C C . PRO A 1 83 ? 1.551 -6.194 -11.382 1.00 91.94 83 PRO A C 1
ATOM 686 O O . PRO A 1 83 ? 1.113 -6.149 -12.527 1.00 91.94 83 PRO A O 1
ATOM 689 N N . TYR A 1 84 ? 1.433 -5.169 -10.539 1.00 88.50 84 TYR A N 1
ATOM 690 C CA . TYR A 1 84 ? 0.985 -3.845 -10.966 1.00 88.50 84 TYR A CA 1
ATOM 691 C C . TYR A 1 84 ? 2.135 -3.085 -11.641 1.00 88.50 84 TYR A C 1
ATOM 693 O O . TYR A 1 84 ? 1.985 -2.553 -12.737 1.00 88.50 84 TYR A O 1
ATOM 701 N N . HIS A 1 85 ? 3.298 -3.040 -10.982 1.0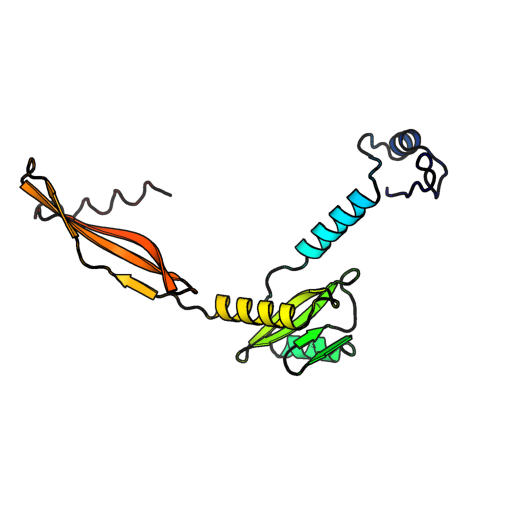0 88.75 85 HIS A N 1
ATOM 702 C CA . HIS A 1 85 ? 4.517 -2.441 -11.524 1.00 88.75 85 HIS A CA 1
ATOM 703 C C . HIS A 1 85 ? 5.750 -3.003 -10.810 1.00 88.75 85 HIS A C 1
ATOM 705 O O . HIS A 1 85 ? 5.846 -2.902 -9.588 1.00 88.75 85 HIS A O 1
ATOM 711 N N . ALA A 1 86 ? 6.712 -3.544 -11.563 1.00 89.81 86 ALA A N 1
ATOM 712 C CA . ALA A 1 86 ? 7.913 -4.181 -11.017 1.00 89.81 86 ALA A CA 1
ATOM 713 C C . ALA A 1 86 ? 7.573 -5.214 -9.919 1.00 89.81 86 ALA A C 1
ATOM 715 O O . ALA A 1 86 ? 6.885 -6.198 -10.182 1.00 89.81 86 ALA A O 1
ATOM 716 N N . ASP A 1 87 ? 8.039 -4.999 -8.691 1.00 92.38 87 ASP A N 1
ATOM 717 C CA . ASP A 1 87 ? 7.783 -5.860 -7.540 1.00 92.38 87 ASP A CA 1
ATOM 718 C C . ASP A 1 87 ? 6.534 -5.457 -6.739 1.00 92.38 87 ASP A C 1
ATOM 720 O O . ASP A 1 87 ? 6.252 -6.081 -5.716 1.00 92.38 87 ASP A O 1
ATOM 724 N N . ILE A 1 88 ? 5.786 -4.438 -7.171 1.00 96.31 88 ILE A N 1
ATOM 725 C CA . ILE A 1 88 ? 4.540 -3.989 -6.545 1.00 96.31 88 ILE A CA 1
ATOM 726 C C . ILE A 1 88 ? 3.361 -4.776 -7.105 1.00 96.31 88 ILE A C 1
ATOM 728 O O . ILE A 1 88 ? 3.085 -4.755 -8.303 1.00 96.31 88 ILE A O 1
ATOM 732 N N . TYR A 1 89 ? 2.624 -5.415 -6.206 1.00 96.38 89 TYR A N 1
ATOM 733 C CA . TYR A 1 89 ? 1.469 -6.248 -6.507 1.00 96.38 89 TYR A CA 1
ATOM 734 C C . TYR A 1 89 ? 0.260 -5.741 -5.733 1.00 96.38 89 TYR A C 1
ATOM 736 O O . TYR A 1 89 ? 0.382 -5.124 -4.666 1.00 96.38 89 TYR A O 1
ATOM 744 N N . ARG A 1 90 ? -0.931 -6.048 -6.251 1.00 96.19 90 ARG A N 1
ATOM 745 C CA . ARG A 1 90 ? -2.148 -5.887 -5.465 1.00 96.19 90 ARG A CA 1
ATOM 746 C C . ARG A 1 90 ? -2.121 -6.891 -4.316 1.00 96.19 90 ARG A C 1
ATOM 748 O O . ARG A 1 90 ? -1.969 -8.092 -4.513 1.00 96.19 90 ARG A O 1
ATOM 755 N N . PHE A 1 91 ? -2.239 -6.355 -3.116 1.00 97.56 91 PHE A N 1
ATOM 756 C CA . PHE A 1 91 ? -2.263 -7.058 -1.851 1.00 97.56 91 PHE A CA 1
ATOM 757 C C . PHE A 1 91 ? -3.668 -6.966 -1.275 1.00 97.56 91 PHE A C 1
ATOM 759 O O . PHE A 1 91 ? -4.242 -5.877 -1.219 1.00 97.56 91 PHE A O 1
ATOM 766 N N . CYS A 1 92 ? -4.207 -8.093 -0.836 1.00 97.44 92 CYS A N 1
ATOM 767 C CA . CYS A 1 92 ? -5.533 -8.194 -0.252 1.00 97.44 92 CYS A CA 1
ATOM 768 C C . CYS A 1 92 ? -5.438 -8.882 1.104 1.00 97.44 92 CYS A C 1
ATOM 770 O O . CYS A 1 92 ? -4.743 -9.886 1.245 1.00 97.44 92 CYS A O 1
ATOM 772 N N . PHE A 1 93 ? -6.147 -8.371 2.106 1.00 98.12 93 PHE A N 1
ATOM 773 C CA . PHE A 1 93 ? -6.213 -9.001 3.421 1.00 98.12 93 PHE A CA 1
ATOM 774 C C . PHE A 1 93 ? -7.594 -8.862 4.047 1.00 98.12 93 PHE A C 1
ATOM 776 O O . PHE A 1 93 ? -8.393 -8.019 3.644 1.00 98.12 93 PHE A O 1
ATOM 783 N N . ARG A 1 94 ? -7.857 -9.696 5.052 1.00 96.75 94 ARG A N 1
ATOM 784 C CA . ARG A 1 94 ? -9.060 -9.621 5.879 1.00 96.75 94 ARG A CA 1
ATOM 785 C C . ARG A 1 94 ? -8.702 -9.341 7.332 1.00 96.75 94 ARG A C 1
ATOM 787 O O . ARG A 1 94 ? -7.720 -9.882 7.842 1.00 96.75 94 ARG A O 1
ATOM 794 N N . ALA A 1 95 ? -9.508 -8.524 7.997 1.00 95.88 95 ALA A N 1
ATOM 795 C CA . ALA A 1 95 ? -9.376 -8.221 9.419 1.00 95.88 95 ALA A CA 1
ATOM 796 C C . ALA A 1 95 ? -10.755 -7.912 10.017 1.00 95.88 95 ALA A C 1
ATOM 798 O O . ALA A 1 95 ? -11.505 -7.118 9.459 1.00 95.88 95 ALA A O 1
ATOM 799 N N . GLY A 1 96 ? -11.105 -8.567 11.129 1.00 93.31 96 GLY A N 1
ATOM 800 C CA . GLY A 1 96 ? -12.363 -8.319 11.847 1.00 93.31 96 GLY A CA 1
ATOM 801 C C . GLY A 1 96 ? -13.639 -8.452 11.009 1.00 93.31 96 GLY A C 1
ATOM 802 O O . GLY A 1 96 ? -14.567 -7.673 11.191 1.00 93.31 96 GLY A O 1
ATOM 803 N N . GLY A 1 97 ? -13.670 -9.395 10.060 1.00 94.19 97 GLY A N 1
ATOM 804 C CA . GLY A 1 97 ? -14.809 -9.594 9.152 1.00 94.19 97 GLY A CA 1
ATOM 805 C C . GLY A 1 97 ? -14.900 -8.587 7.998 1.00 94.19 97 GLY A C 1
ATOM 806 O O . GLY A 1 97 ? -15.866 -8.620 7.248 1.00 94.19 97 GLY A O 1
ATOM 807 N N . ARG A 1 98 ? -13.905 -7.706 7.845 1.00 97.00 98 ARG A N 1
ATOM 808 C CA . ARG A 1 98 ? -13.807 -6.715 6.765 1.00 97.00 98 ARG A CA 1
ATOM 809 C C . ARG A 1 98 ? -12.679 -7.081 5.805 1.00 97.00 98 ARG A C 1
ATOM 811 O O . ARG A 1 98 ? -11.714 -7.747 6.202 1.00 97.00 98 ARG A O 1
ATOM 818 N N . TYR A 1 99 ? -12.787 -6.623 4.563 1.00 97.88 99 TYR A N 1
ATOM 819 C CA . TYR A 1 99 ? -11.876 -6.956 3.470 1.00 97.88 99 TYR A CA 1
ATOM 820 C C . TYR A 1 99 ? -11.195 -5.699 2.943 1.00 97.88 99 TYR A C 1
ATOM 822 O O . TYR A 1 99 ? -11.823 -4.657 2.794 1.00 97.88 99 TYR A O 1
ATOM 830 N N . PHE A 1 100 ? -9.900 -5.786 2.656 1.00 98.19 100 PHE A N 1
ATOM 831 C CA . PHE A 1 100 ? -9.089 -4.630 2.288 1.00 98.19 100 PHE A CA 1
ATOM 832 C C . PHE A 1 100 ? -8.157 -4.946 1.126 1.00 98.19 100 PHE A C 1
ATOM 834 O O . PHE A 1 100 ? -7.727 -6.087 0.944 1.00 98.19 100 PHE A O 1
ATOM 841 N N . THR A 1 101 ? -7.792 -3.913 0.369 1.00 97.94 101 THR A N 1
ATOM 842 C CA . THR A 1 101 ? -6.789 -3.983 -0.695 1.00 97.94 101 THR A CA 1
ATOM 843 C C . THR A 1 101 ? -5.833 -2.794 -0.658 1.00 97.94 101 THR A C 1
ATOM 845 O O . THR A 1 101 ? -6.157 -1.716 -0.163 1.00 97.94 101 THR A O 1
ATOM 848 N N . GLY A 1 102 ? -4.639 -2.981 -1.206 1.00 97.50 102 GLY A N 1
ATOM 849 C CA . GLY A 1 102 ? -3.681 -1.919 -1.489 1.00 97.50 102 GLY A CA 1
ATOM 850 C C . GLY A 1 102 ? -2.529 -2.447 -2.329 1.00 97.50 102 GLY A C 1
ATOM 851 O O . GLY A 1 102 ? -2.477 -3.630 -2.655 1.00 97.50 102 GLY A O 1
ATOM 852 N N . LEU A 1 103 ? -1.596 -1.577 -2.694 1.00 97.62 103 LEU A N 1
ATOM 853 C CA . LEU A 1 103 ? -0.397 -1.972 -3.428 1.00 97.62 103 LEU A CA 1
ATOM 854 C C . LEU A 1 103 ? 0.765 -2.159 -2.461 1.00 97.62 103 LEU A C 1
ATOM 856 O O . LEU A 1 103 ? 1.042 -1.266 -1.663 1.00 97.62 103 LEU A O 1
ATOM 860 N N . ARG A 1 104 ? 1.443 -3.306 -2.506 1.00 97.19 104 ARG A N 1
ATOM 861 C CA . ARG A 1 104 ? 2.636 -3.575 -1.689 1.00 97.19 104 ARG A CA 1
ATOM 862 C C . ARG A 1 104 ? 3.675 -4.315 -2.507 1.00 97.19 104 ARG A C 1
ATOM 864 O O . ARG A 1 104 ? 3.332 -5.041 -3.435 1.00 97.19 104 ARG A O 1
ATOM 871 N N . SER A 1 105 ? 4.940 -4.170 -2.126 1.00 95.62 105 SER A N 1
ATOM 872 C CA . SER A 1 105 ? 5.978 -5.024 -2.691 1.00 95.62 105 SER A CA 1
ATOM 873 C C . SER A 1 105 ? 5.725 -6.476 -2.292 1.00 95.62 105 SER A C 1
ATOM 875 O O . SER A 1 105 ? 5.551 -6.767 -1.102 1.00 95.62 105 SER A O 1
ATOM 877 N N . VAL A 1 106 ? 5.763 -7.395 -3.256 1.00 95.38 106 VAL A N 1
ATOM 878 C CA . VAL A 1 106 ? 5.690 -8.840 -2.999 1.00 95.38 106 VAL A CA 1
ATOM 879 C C . VAL A 1 106 ? 6.886 -9.330 -2.184 1.00 95.38 106 VAL A C 1
ATOM 881 O O . VAL A 1 106 ? 6.807 -10.367 -1.533 1.00 95.38 106 VAL A O 1
ATOM 884 N N . THR A 1 107 ? 7.983 -8.569 -2.149 1.00 94.56 107 THR A N 1
ATOM 885 C CA . THR A 1 107 ? 9.165 -8.880 -1.333 1.00 94.56 107 THR A CA 1
ATOM 886 C C . THR A 1 107 ? 9.042 -8.394 0.113 1.00 94.56 107 THR A C 1
ATOM 888 O O . THR A 1 107 ? 9.843 -8.792 0.958 1.00 94.56 107 THR A O 1
ATOM 891 N N . THR A 1 108 ? 8.009 -7.602 0.445 1.00 96.19 108 THR A N 1
ATOM 892 C CA . THR A 1 108 ? 7.787 -7.101 1.813 1.00 96.19 108 THR A CA 1
ATOM 893 C C . THR A 1 108 ? 7.742 -8.268 2.806 1.00 96.19 108 THR A C 1
ATOM 895 O O . THR A 1 108 ? 6.952 -9.205 2.603 1.00 96.19 108 THR A O 1
ATOM 898 N N . PRO A 1 109 ? 8.545 -8.243 3.888 1.00 96.94 109 PRO A N 1
ATOM 899 C CA . PRO A 1 109 ? 8.533 -9.295 4.895 1.00 96.94 109 PRO A CA 1
ATOM 900 C C . PRO A 1 109 ? 7.153 -9.463 5.527 1.00 96.94 109 PRO A C 1
ATOM 902 O O . PRO A 1 109 ? 6.449 -8.488 5.789 1.00 96.94 109 PRO A O 1
ATOM 905 N N . ARG A 1 110 ? 6.785 -10.708 5.840 1.00 96.31 110 ARG A N 1
ATOM 906 C CA . ARG A 1 110 ? 5.483 -11.033 6.440 1.00 96.31 110 ARG A CA 1
ATOM 907 C C . ARG A 1 110 ? 5.186 -10.214 7.701 1.00 96.31 110 ARG A C 1
ATOM 909 O O . ARG A 1 110 ? 4.110 -9.639 7.795 1.00 96.31 110 ARG A O 1
ATOM 916 N N . LYS A 1 111 ? 6.160 -10.102 8.609 1.00 96.75 111 LYS A N 1
ATOM 917 C CA . LYS A 1 111 ? 6.032 -9.326 9.854 1.00 96.75 111 LYS A CA 1
ATOM 918 C C . LYS A 1 111 ? 5.689 -7.855 9.597 1.00 96.75 111 LYS A C 1
ATOM 920 O O . LYS A 1 111 ? 4.931 -7.256 10.350 1.00 96.75 111 LYS A O 1
ATOM 925 N N . GLU A 1 112 ? 6.240 -7.271 8.534 1.00 97.25 112 GLU A N 1
ATOM 926 C CA . GLU A 1 112 ? 5.955 -5.883 8.169 1.00 97.25 112 GLU A CA 1
ATOM 927 C C . GLU A 1 112 ? 4.552 -5.736 7.568 1.00 97.25 112 GLU A C 1
ATOM 929 O O . GLU A 1 112 ? 3.855 -4.776 7.882 1.00 97.25 112 GLU A O 1
ATOM 934 N N . LEU A 1 113 ? 4.092 -6.708 6.773 1.00 97.31 113 LEU A N 1
ATOM 935 C CA . LEU A 1 113 ? 2.708 -6.720 6.286 1.00 97.31 113 LEU A CA 1
ATOM 936 C C . LEU A 1 113 ? 1.704 -6.853 7.428 1.00 97.31 113 LEU A C 1
ATOM 938 O O . LEU A 1 113 ? 0.762 -6.072 7.485 1.00 97.31 113 LEU A O 1
ATOM 942 N N . GLU A 1 114 ? 1.932 -7.785 8.353 1.00 96.75 114 GLU A N 1
ATOM 943 C CA . GLU A 1 114 ? 1.086 -7.971 9.538 1.00 96.75 114 GLU A CA 1
ATOM 944 C C . GLU A 1 114 ? 1.032 -6.679 10.368 1.00 96.75 114 GLU A C 1
ATOM 946 O O . GLU A 1 114 ? -0.053 -6.190 10.671 1.00 96.75 114 GLU A O 1
ATOM 951 N N . ARG A 1 115 ? 2.179 -6.024 10.602 1.00 96.75 115 ARG A N 1
ATOM 952 C CA . ARG A 1 115 ? 2.231 -4.715 11.274 1.00 96.75 115 ARG A CA 1
ATOM 953 C C . ARG A 1 115 ? 1.384 -3.656 10.560 1.00 96.75 115 ARG A C 1
ATOM 955 O O . ARG A 1 115 ? 0.691 -2.879 11.216 1.00 96.75 115 ARG A O 1
ATOM 962 N N . GLN A 1 116 ? 1.447 -3.585 9.230 1.00 96.75 116 GLN A N 1
ATOM 963 C CA . GLN A 1 116 ? 0.668 -2.621 8.450 1.00 96.75 116 GLN A CA 1
ATOM 964 C C . GLN A 1 116 ? -0.832 -2.931 8.466 1.00 96.75 116 GLN A C 1
ATOM 966 O O . GLN A 1 116 ? -1.630 -2.001 8.586 1.00 96.75 116 GLN A O 1
ATOM 971 N N . MET A 1 117 ? -1.209 -4.209 8.369 1.00 96.88 117 MET A N 1
ATOM 972 C CA . MET A 1 117 ? -2.594 -4.674 8.489 1.00 96.88 117 MET A CA 1
ATOM 973 C C . MET A 1 117 ? -3.169 -4.297 9.856 1.00 96.88 117 MET A C 1
ATOM 975 O O . MET A 1 117 ? -4.218 -3.659 9.927 1.00 96.88 117 MET A O 1
ATOM 979 N N . ASP A 1 118 ? -2.439 -4.608 10.929 1.00 95.31 118 ASP A N 1
ATOM 980 C CA . ASP A 1 118 ? -2.849 -4.320 12.302 1.00 95.31 118 ASP A CA 1
ATOM 981 C C . ASP A 1 118 ? -2.968 -2.820 12.551 1.00 95.31 118 ASP A C 1
ATOM 983 O O . ASP A 1 118 ? -3.926 -2.373 13.175 1.00 95.31 118 ASP A O 1
ATOM 987 N N . ASN A 1 119 ? -2.004 -2.028 12.071 1.00 94.62 119 ASN A N 1
ATOM 988 C CA . ASN A 1 119 ? -2.051 -0.573 12.193 1.00 94.62 119 ASN A CA 1
ATOM 989 C C . ASN A 1 119 ? -3.246 0.011 11.439 1.00 94.62 119 ASN A C 1
ATOM 991 O O . ASN A 1 119 ? -3.946 0.865 11.974 1.00 94.62 119 ASN A O 1
ATOM 995 N N . HIS A 1 120 ? -3.493 -0.444 10.209 1.00 95.44 120 HIS A N 1
ATOM 996 C CA . HIS A 1 120 ? -4.626 0.036 9.429 1.00 95.44 120 HIS A CA 1
ATOM 997 C C . HIS A 1 120 ? -5.948 -0.296 10.111 1.00 95.44 120 HIS A C 1
ATOM 999 O O . HIS A 1 120 ? -6.760 0.601 10.323 1.00 95.44 120 HIS A O 1
ATOM 1005 N N . TYR A 1 121 ? -6.133 -1.558 10.503 1.00 94.81 121 TYR A N 1
ATOM 1006 C CA . TYR A 1 121 ? -7.353 -1.998 11.162 1.00 94.81 121 TYR A CA 1
ATOM 1007 C C . TYR A 1 121 ? -7.577 -1.244 12.479 1.00 94.81 121 TYR A C 1
ATOM 1009 O O . TYR A 1 121 ? -8.653 -0.691 12.696 1.00 94.81 121 TYR A O 1
ATOM 1017 N N . ARG A 1 122 ? -6.535 -1.113 13.313 1.00 92.31 122 ARG A N 1
ATOM 1018 C CA . ARG A 1 122 ? -6.602 -0.312 14.542 1.00 92.31 122 ARG A CA 1
ATOM 1019 C C . ARG A 1 122 ? -7.026 1.127 14.255 1.00 92.31 122 ARG A C 1
ATOM 1021 O O . ARG A 1 122 ? -7.975 1.584 14.879 1.00 92.31 122 ARG A O 1
ATOM 1028 N N . ASN A 1 123 ? -6.418 1.797 13.276 1.00 90.62 123 ASN A N 1
ATOM 1029 C CA . ASN A 1 123 ? -6.731 3.190 12.941 1.00 90.62 123 ASN A CA 1
ATOM 1030 C C . ASN A 1 123 ? -8.187 3.399 12.500 1.00 90.62 123 ASN A C 1
ATOM 1032 O O . ASN A 1 123 ? -8.794 4.392 12.886 1.00 90.62 123 ASN A O 1
ATOM 1036 N N . ILE A 1 124 ? -8.758 2.484 11.711 1.00 91.31 124 ILE A N 1
ATOM 1037 C CA . ILE A 1 124 ? -10.141 2.627 11.220 1.00 91.31 124 ILE A CA 1
ATOM 1038 C C . ILE A 1 124 ? -11.193 2.184 12.242 1.00 91.31 124 ILE A C 1
ATOM 1040 O O . ILE A 1 124 ? -12.350 2.582 12.138 1.00 91.31 124 ILE A O 1
ATOM 1044 N N . THR A 1 125 ? -10.829 1.320 13.195 1.00 91.44 125 THR A N 1
ATOM 1045 C CA . THR A 1 125 ? -11.737 0.884 14.272 1.00 91.44 125 THR A CA 1
ATOM 1046 C C . THR A 1 125 ? -11.616 1.715 15.539 1.00 91.44 125 THR A C 1
ATOM 1048 O O . THR A 1 125 ? -12.441 1.572 16.441 1.00 91.44 125 THR A O 1
ATOM 1051 N N . PHE A 1 126 ? -10.591 2.562 15.622 1.00 90.06 126 PHE A N 1
ATOM 1052 C CA . PHE A 1 126 ? -10.334 3.371 16.795 1.00 90.06 126 PHE A CA 1
ATOM 1053 C C . PHE A 1 126 ? -11.496 4.331 17.053 1.00 90.06 126 PHE A C 1
ATOM 1055 O O . PHE A 1 126 ? -11.913 5.094 16.181 1.00 90.06 126 PHE A O 1
ATOM 1062 N N . LYS A 1 127 ? -11.997 4.294 18.286 1.00 87.00 127 LYS A N 1
ATOM 1063 C CA . LYS A 1 127 ? -12.953 5.255 18.821 1.00 87.00 127 LYS A CA 1
ATOM 1064 C C . LYS A 1 127 ? -12.242 5.983 19.946 1.00 87.00 127 LYS A C 1
ATOM 1066 O O . LYS A 1 127 ? -11.959 5.377 20.973 1.00 87.00 127 LYS A O 1
ATOM 1071 N N . GLY A 1 128 ? -11.892 7.239 19.699 1.00 85.88 128 GLY A N 1
ATOM 1072 C CA . GLY A 1 128 ? -11.307 8.081 20.732 1.00 85.88 128 GLY A CA 1
ATOM 1073 C C . GLY A 1 128 ? -12.357 8.534 21.731 1.00 85.88 128 GLY A C 1
ATOM 1074 O O . GLY A 1 128 ? -13.538 8.650 21.397 1.00 85.88 128 GLY A O 1
ATOM 1075 N N . ASP A 1 129 ? -11.895 8.824 22.937 1.00 90.19 129 ASP A N 1
ATOM 1076 C CA . ASP A 1 129 ? -12.729 9.322 24.021 1.00 90.19 129 ASP A CA 1
ATOM 1077 C C . ASP A 1 129 ? -12.465 10.809 24.251 1.00 90.19 129 ASP A C 1
ATOM 1079 O O . ASP A 1 129 ? -11.345 11.302 24.094 1.00 90.19 129 ASP A O 1
ATOM 1083 N N . ILE A 1 130 ? -13.507 11.531 24.661 1.00 92.75 130 ILE A N 1
ATOM 1084 C CA . ILE A 1 130 ? -13.383 12.915 25.115 1.00 92.75 130 ILE A CA 1
ATOM 1085 C C . ILE A 1 130 ? -13.360 12.907 26.641 1.00 92.75 130 ILE A C 1
ATOM 1087 O O . ILE A 1 130 ? -14.339 12.552 27.296 1.00 92.75 130 ILE A O 1
ATOM 1091 N N . LEU A 1 131 ? -12.241 13.341 27.209 1.00 93.31 131 LEU A N 1
ATOM 1092 C CA . LEU A 1 131 ? -12.058 13.504 28.639 1.00 93.31 131 LEU A CA 1
ATOM 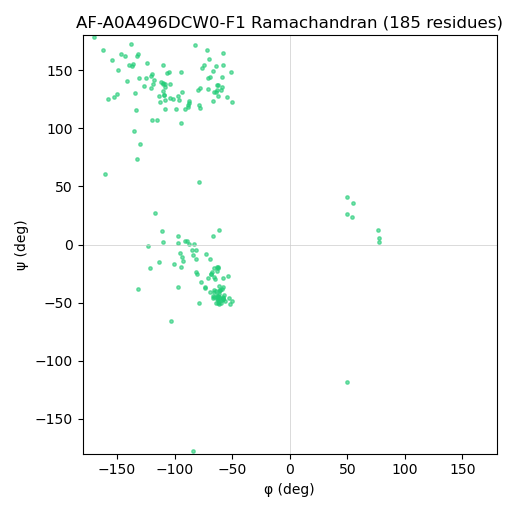1093 C C . LEU A 1 131 ? -12.329 14.954 29.038 1.00 93.31 131 LEU A C 1
ATOM 1095 O O . LEU A 1 131 ? -11.680 15.883 28.561 1.00 93.31 131 LEU A O 1
ATOM 1099 N N . LYS A 1 132 ? -13.252 15.135 29.979 1.00 92.94 132 LYS A N 1
ATOM 1100 C CA . LYS A 1 132 ? -13.471 16.404 30.673 1.00 92.94 132 LYS A CA 1
ATOM 1101 C C . LYS A 1 132 ? -12.609 16.435 31.933 1.00 92.94 132 LYS A C 1
ATOM 1103 O O . LYS A 1 132 ? -12.809 15.612 32.827 1.00 92.94 132 LYS A O 1
ATOM 1108 N N . GLU A 1 133 ? -11.665 17.365 32.017 1.00 91.69 133 GLU A N 1
ATOM 1109 C CA . GLU A 1 133 ? -10.826 17.512 33.207 1.00 91.69 133 GLU A CA 1
ATOM 1110 C C . GLU A 1 133 ? -11.511 18.317 34.318 1.00 91.69 133 GLU A C 1
ATOM 1112 O O . GLU A 1 133 ? -12.610 18.862 34.165 1.00 91.69 133 GLU A O 1
ATOM 1117 N N . LYS A 1 134 ? -10.869 18.343 35.491 1.00 90.88 134 LYS A N 1
ATOM 1118 C CA . LYS A 1 134 ? -11.377 19.078 36.648 1.00 90.88 134 LYS A CA 1
ATOM 1119 C C . LYS A 1 134 ? -11.420 20.582 36.337 1.00 90.88 134 LYS A C 1
ATOM 1121 O O . LYS A 1 134 ? -10.451 21.102 35.786 1.00 90.88 134 LYS A O 1
ATOM 1126 N N . PRO A 1 135 ? -12.503 21.285 36.717 1.00 89.75 135 PRO A N 1
ATOM 1127 C CA . PRO A 1 135 ? -12.565 22.732 36.588 1.00 89.75 135 PRO A CA 1
ATOM 1128 C C . PRO A 1 135 ? -11.435 23.415 37.365 1.00 89.75 135 PRO A C 1
ATOM 1130 O O . PRO A 1 135 ? -11.181 23.077 38.521 1.00 89.75 135 PRO A O 1
ATOM 1133 N N . MET A 1 136 ? -10.796 24.396 36.737 1.00 86.56 136 MET A N 1
ATOM 1134 C CA . MET A 1 136 ? -9.829 25.302 37.346 1.00 86.56 136 MET A CA 1
ATOM 1135 C C . MET A 1 136 ? -10.462 26.684 37.473 1.00 86.56 136 MET A C 1
ATOM 1137 O O . MET A 1 136 ? -11.136 27.145 36.554 1.00 86.56 136 MET A O 1
ATOM 1141 N N . VAL A 1 137 ? -10.249 27.349 38.605 1.00 85.06 137 VAL A N 1
ATOM 1142 C CA . VAL A 1 137 ? -10.706 28.725 38.815 1.00 85.06 137 VAL A CA 1
ATOM 1143 C C . VAL A 1 137 ? -9.521 29.654 38.631 1.00 85.06 137 VAL A C 1
ATOM 1145 O O . VAL A 1 137 ? -8.501 29.490 39.297 1.00 85.06 137 VAL A O 1
ATOM 1148 N N . ILE A 1 138 ? -9.668 30.630 37.742 1.00 80.50 138 ILE A N 1
ATOM 1149 C CA . ILE A 1 138 ? -8.746 31.755 37.630 1.00 80.50 138 ILE A CA 1
ATOM 1150 C C . ILE A 1 138 ? -9.476 32.984 38.165 1.00 80.50 138 ILE A C 1
ATOM 1152 O O . ILE A 1 138 ? -10.515 33.379 37.634 1.00 80.50 138 ILE A O 1
ATOM 1156 N N . SER A 1 139 ? -8.954 33.554 39.247 1.00 77.81 139 SER A N 1
ATOM 1157 C CA . SER A 1 139 ? -9.485 34.758 39.886 1.00 77.81 139 SER A CA 1
ATOM 1158 C C . SER A 1 139 ? -8.621 35.967 39.546 1.00 77.81 139 SER A C 1
ATOM 1160 O O . SER A 1 139 ? -7.418 35.952 39.803 1.00 77.81 139 SER A O 1
ATOM 1162 N N . ASP A 1 140 ? -9.240 37.023 39.019 1.00 70.12 140 ASP A N 1
ATOM 1163 C CA . ASP A 1 140 ? -8.607 38.334 38.887 1.00 70.12 140 ASP A CA 1
ATOM 1164 C C . ASP A 1 140 ? -8.977 39.189 40.106 1.00 70.12 140 ASP A C 1
ATOM 1166 O O . ASP A 1 140 ? -10.100 39.687 40.233 1.00 70.12 140 ASP A O 1
ATOM 1170 N N . HIS A 1 141 ? -8.016 39.351 41.018 1.00 66.00 141 HIS A N 1
ATOM 1171 C CA . HIS A 1 141 ? -8.193 40.132 42.242 1.00 66.00 141 HIS A CA 1
ATOM 1172 C C . HIS A 1 141 ? -8.458 41.620 41.978 1.00 66.00 141 HIS A C 1
ATOM 1174 O O . HIS A 1 141 ? -9.052 42.274 42.829 1.00 66.00 141 HIS A O 1
ATOM 1180 N N . ALA A 1 142 ? -8.059 42.157 40.820 1.00 64.50 142 ALA A N 1
ATOM 1181 C CA . ALA A 1 142 ? -8.279 43.559 40.478 1.00 64.50 142 ALA A CA 1
ATOM 1182 C C . ALA A 1 142 ? -9.702 43.828 39.961 1.00 64.50 142 ALA A C 1
ATOM 1184 O O . ALA A 1 142 ? -10.193 44.950 40.073 1.00 64.50 142 ALA A O 1
ATOM 1185 N N . ARG A 1 143 ? -10.370 42.815 39.394 1.00 63.31 143 ARG A N 1
ATOM 1186 C CA . ARG A 1 143 ? -11.697 42.948 38.763 1.00 63.31 143 ARG A CA 1
ATOM 1187 C C . ARG A 1 143 ? -12.833 42.271 39.530 1.00 63.31 143 ARG A C 1
ATOM 1189 O O . ARG A 1 143 ? -13.957 42.291 39.046 1.00 63.31 143 ARG A O 1
ATOM 1196 N N . HIS A 1 144 ? -12.557 41.664 40.690 1.00 65.12 144 HIS A N 1
ATOM 1197 C CA . HIS A 1 144 ? -13.522 40.848 41.451 1.00 65.12 144 HIS A CA 1
ATOM 1198 C C . HIS A 1 144 ? -14.243 39.788 40.593 1.00 65.12 144 HIS A C 1
ATOM 1200 O O . HIS A 1 144 ? -15.348 39.359 40.915 1.00 65.12 144 HIS A O 1
ATOM 1206 N N . ALA A 1 145 ? -13.604 39.343 39.510 1.00 70.00 145 ALA A N 1
ATOM 1207 C CA . ALA A 1 145 ? -14.172 38.410 38.553 1.00 70.00 145 ALA A CA 1
ATOM 1208 C C . ALA A 1 145 ? -13.461 37.060 38.665 1.00 70.00 145 ALA A C 1
ATOM 1210 O O . ALA A 1 145 ? -12.234 36.990 38.800 1.00 70.00 145 ALA A O 1
ATOM 1211 N N . SER A 1 146 ? -14.233 35.977 38.588 1.00 75.75 146 SER A N 1
ATOM 1212 C CA . SER A 1 146 ? -13.689 34.625 38.506 1.00 75.75 146 SER A CA 1
ATOM 1213 C C . SER A 1 146 ? -14.157 33.943 37.228 1.00 75.75 146 SER A C 1
ATOM 1215 O O . SER A 1 146 ? -15.327 34.024 36.842 1.00 75.75 146 SER A O 1
ATOM 1217 N N . ILE A 1 147 ? -13.217 33.289 36.552 1.00 81.56 147 ILE A N 1
ATOM 1218 C CA . ILE A 1 147 ? -13.479 32.492 35.360 1.00 81.56 147 ILE A CA 1
ATOM 1219 C C . ILE A 1 147 ? -13.219 31.038 35.724 1.00 81.56 147 ILE A C 1
ATOM 1221 O O . ILE A 1 147 ? -12.125 30.669 36.155 1.00 81.56 147 ILE A O 1
ATOM 1225 N N . ILE A 1 148 ? -14.236 30.203 35.536 1.00 86.12 148 ILE A N 1
ATOM 1226 C CA . ILE A 1 148 ? -14.108 28.754 35.625 1.00 86.12 148 ILE A CA 1
ATOM 1227 C C . ILE A 1 148 ? -13.701 28.245 34.248 1.00 86.12 148 ILE A C 1
ATOM 1229 O O . ILE A 1 148 ? -14.422 28.453 33.273 1.00 86.12 148 ILE A O 1
ATOM 1233 N N . ILE A 1 149 ? -12.568 27.556 34.179 1.00 88.50 149 ILE A N 1
ATOM 1234 C CA . ILE A 1 149 ? -12.044 26.920 32.975 1.00 88.50 149 ILE A CA 1
ATOM 1235 C C . ILE A 1 149 ? -12.156 25.409 33.126 1.00 88.50 149 ILE A C 1
ATOM 1237 O O . ILE A 1 149 ? -11.690 24.837 34.108 1.00 88.50 149 ILE A O 1
ATOM 1241 N N . VAL A 1 150 ? -12.751 24.747 32.137 1.00 91.62 150 VAL A N 1
ATOM 1242 C CA . VAL A 1 150 ? -12.836 23.287 32.073 1.00 91.62 150 VAL A CA 1
ATOM 1243 C C . VAL A 1 150 ? -12.132 22.791 30.809 1.00 91.62 150 VAL A C 1
ATOM 1245 O O . VAL A 1 150 ? -12.682 22.969 29.718 1.00 91.62 150 VAL A O 1
ATOM 1248 N N . PRO A 1 151 ? -10.946 22.170 30.927 1.00 92.81 151 PRO A N 1
ATOM 1249 C CA . PRO A 1 151 ? -10.247 21.591 29.786 1.00 92.81 151 PRO A CA 1
ATOM 1250 C C . PRO A 1 151 ? -10.953 20.336 29.268 1.00 92.81 151 PRO A C 1
ATOM 1252 O O . PRO A 1 151 ? -11.315 19.443 30.039 1.00 92.81 151 PRO A O 1
ATOM 1255 N N . TYR A 1 152 ? -11.107 20.255 27.951 1.00 93.88 152 TYR A N 1
ATOM 1256 C CA . TYR A 1 152 ? -11.516 19.054 27.234 1.00 93.88 152 TYR A CA 1
ATOM 1257 C C . TYR A 1 152 ? -10.328 18.508 26.448 1.00 93.88 152 TYR A C 1
ATOM 1259 O O . TYR A 1 152 ? -9.673 19.230 25.690 1.00 93.88 152 TYR A O 1
ATOM 1267 N N . LEU A 1 153 ? -10.061 17.221 26.637 1.00 94.06 153 LEU A N 1
ATOM 1268 C CA . LEU A 1 153 ? -8.954 16.498 26.028 1.00 94.06 153 LEU A CA 1
ATOM 1269 C C . LEU A 1 153 ? -9.498 15.339 25.194 1.00 94.06 153 LEU A C 1
ATOM 1271 O O . LEU A 1 153 ? -10.483 14.707 25.560 1.00 94.06 153 LEU A O 1
ATOM 1275 N N . PHE A 1 154 ? -8.836 15.044 24.088 1.00 94.00 154 PHE A N 1
ATOM 1276 C CA . PHE A 1 154 ? -9.039 13.847 23.293 1.00 94.00 154 PHE A CA 1
ATOM 1277 C C . PHE A 1 154 ? -8.045 12.781 23.743 1.00 94.00 154 PHE A C 1
ATOM 1279 O O . PHE A 1 154 ? -6.853 13.066 23.845 1.00 94.00 154 PHE A O 1
ATOM 1286 N N . LEU A 1 155 ? -8.514 11.566 23.999 1.00 93.25 155 LEU A N 1
ATOM 1287 C CA . LEU A 1 155 ? -7.651 10.405 24.176 1.00 93.25 155 LEU A CA 1
ATOM 1288 C C . LEU A 1 155 ? -7.406 9.780 22.810 1.00 93.25 155 LEU A C 1
ATOM 1290 O O . LEU A 1 155 ? -8.353 9.367 22.139 1.00 93.25 155 LEU A O 1
ATOM 1294 N N . ASP A 1 156 ? -6.145 9.749 22.390 1.00 89.19 156 ASP A N 1
ATOM 1295 C CA . ASP A 1 156 ? -5.765 9.162 21.11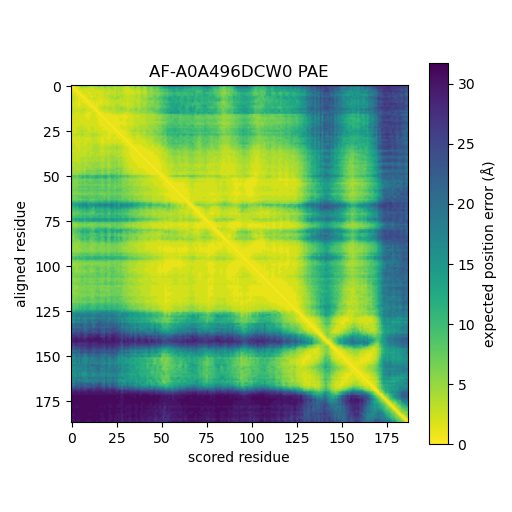3 1.00 89.19 156 ASP A CA 1
ATOM 1296 C C . ASP A 1 156 ? -5.569 7.639 21.187 1.00 89.19 156 ASP A C 1
ATOM 1298 O O . ASP A 1 156 ? -5.774 6.999 22.218 1.00 89.19 156 ASP A O 1
ATOM 1302 N N . ILE A 1 157 ? -5.179 7.046 20.057 1.00 85.38 157 ILE A N 1
ATOM 1303 C CA . ILE A 1 157 ? -5.008 5.597 19.907 1.00 85.38 157 ILE A CA 1
ATOM 1304 C C . ILE A 1 157 ? -3.927 4.990 20.812 1.00 85.38 157 ILE A C 1
ATOM 1306 O O . ILE A 1 157 ? -3.946 3.785 21.057 1.00 85.38 157 ILE A O 1
ATOM 1310 N N . ASN A 1 158 ? -3.006 5.807 21.324 1.00 87.06 158 ASN A N 1
ATOM 1311 C CA . ASN A 1 158 ? -1.967 5.401 22.265 1.00 87.06 158 ASN A CA 1
ATOM 1312 C C . ASN A 1 158 ? -2.359 5.705 23.722 1.00 87.06 158 ASN A C 1
ATOM 1314 O O . ASN A 1 158 ? -1.572 5.454 24.633 1.00 87.06 158 ASN A O 1
ATOM 1318 N N . GLY A 1 159 ? -3.560 6.247 23.954 1.00 86.75 159 GLY A N 1
ATOM 1319 C CA . GLY A 1 159 ? -4.001 6.735 25.258 1.00 86.75 159 GLY A CA 1
ATOM 1320 C C . GLY A 1 159 ? -3.399 8.092 25.633 1.00 86.75 159 GLY A C 1
ATOM 1321 O O . GLY A 1 159 ? -3.506 8.507 26.788 1.00 86.75 159 GLY A O 1
ATOM 1322 N N . GLU A 1 160 ? -2.770 8.796 24.688 1.00 91.50 160 GLU A N 1
ATOM 1323 C CA . GLU A 1 160 ? -2.213 10.119 24.940 1.00 91.50 160 GLU A CA 1
ATOM 1324 C C . GLU A 1 160 ? -3.322 11.170 24.945 1.00 91.50 160 GLU A C 1
ATOM 1326 O O . GLU A 1 160 ? -4.188 11.215 24.067 1.00 91.50 160 GLU A O 1
ATOM 1331 N N . LYS A 1 161 ? -3.275 12.050 25.945 1.00 93.69 161 LYS A N 1
ATOM 1332 C CA . LYS A 1 161 ? -4.192 13.180 26.072 1.00 93.69 161 LYS A CA 1
ATOM 1333 C C . LYS A 1 161 ? -3.761 14.313 25.143 1.00 93.69 161 LYS A C 1
ATOM 1335 O O . LYS A 1 161 ? -2.680 14.873 25.311 1.00 93.69 161 LYS A O 1
ATOM 1340 N N . LYS A 1 162 ? -4.632 14.709 24.219 1.00 92.62 162 LYS A N 1
ATOM 1341 C CA . LYS A 1 162 ? -4.437 15.852 23.319 1.00 92.62 162 LYS A CA 1
ATOM 1342 C C . LYS A 1 162 ? -5.448 16.937 23.634 1.00 92.62 162 LYS A C 1
ATOM 1344 O O . LYS A 1 162 ? -6.641 16.670 23.712 1.00 92.62 162 LYS A O 1
ATOM 1349 N N . PHE A 1 163 ? -4.977 18.161 23.839 1.00 93.12 163 PHE A N 1
ATOM 1350 C CA . PHE A 1 163 ? -5.861 19.284 24.124 1.00 93.12 163 PHE A CA 1
ATOM 1351 C C . PHE A 1 163 ? -6.806 19.564 22.952 1.00 93.12 163 PHE A C 1
ATOM 1353 O O . PHE A 1 163 ? -6.361 19.623 21.808 1.00 93.12 163 PHE A O 1
ATOM 1360 N N . ILE A 1 164 ? -8.098 19.738 23.252 1.00 93.38 164 ILE A N 1
ATOM 1361 C CA . ILE A 1 164 ? -9.111 20.170 22.283 1.00 93.38 164 ILE A CA 1
ATOM 1362 C C . ILE A 1 164 ? -9.420 21.644 22.523 1.00 93.38 164 ILE A C 1
ATOM 1364 O O . ILE A 1 164 ? -9.169 22.490 21.669 1.00 93.38 164 ILE A O 1
ATOM 1368 N N . CYS A 1 165 ? -10.003 21.947 23.684 1.00 90.50 165 CYS A N 1
ATOM 1369 C CA . CYS A 1 165 ? -10.451 23.289 24.020 1.00 90.50 165 CYS A CA 1
ATOM 1370 C C . CYS A 1 165 ? -10.671 23.462 25.525 1.00 90.50 165 CYS A C 1
ATOM 1372 O O . CYS A 1 165 ? -10.739 22.503 26.295 1.00 90.50 165 CYS A O 1
ATOM 1374 N N . ASN A 1 166 ? -10.824 24.721 25.924 1.00 92.00 166 ASN A N 1
ATOM 1375 C CA . ASN A 1 166 ? -11.218 25.128 27.263 1.00 92.00 166 ASN A CA 1
ATOM 1376 C C . ASN A 1 166 ? -12.647 25.671 27.217 1.00 92.00 166 ASN A C 1
ATOM 1378 O O . ASN A 1 166 ? -12.922 26.616 26.480 1.00 92.00 166 ASN A O 1
ATOM 1382 N N . LEU A 1 167 ? -13.546 25.115 28.029 1.00 89.25 167 LEU A N 1
ATOM 1383 C CA . LEU A 1 167 ? -14.870 25.690 28.243 1.00 89.25 167 LEU A CA 1
ATOM 1384 C C . LEU A 1 167 ? -14.795 26.701 29.389 1.00 89.25 167 LEU A C 1
ATOM 1386 O O . LEU A 1 167 ? -14.447 26.332 30.510 1.00 89.25 167 LEU A O 1
ATOM 1390 N N . MET A 1 168 ? -15.132 27.958 29.107 1.00 86.25 168 MET A N 1
ATOM 1391 C CA . MET A 1 168 ? -15.079 29.049 30.080 1.00 86.25 168 MET A CA 1
ATOM 1392 C C . MET A 1 168 ? -16.479 29.416 30.575 1.00 86.25 168 MET A C 1
ATOM 1394 O O . MET A 1 168 ? -17.420 29.508 29.786 1.00 86.25 168 MET A O 1
ATOM 1398 N N . ARG A 1 169 ? -16.621 29.655 31.880 1.00 80.12 169 ARG A N 1
ATOM 1399 C CA . ARG A 1 169 ? -17.833 30.214 32.492 1.00 80.12 169 ARG A CA 1
ATOM 1400 C C . ARG A 1 169 ? -17.437 31.328 33.458 1.00 80.12 169 ARG A C 1
ATOM 1402 O O . ARG A 1 169 ? -16.758 31.059 34.445 1.00 80.12 169 ARG A O 1
ATOM 1409 N N . GLY A 1 170 ? -17.844 32.562 33.161 1.00 70.62 170 GLY A N 1
ATOM 1410 C CA . GLY A 1 170 ? -17.704 33.693 34.080 1.00 70.62 170 GLY A CA 1
ATOM 1411 C C . GLY A 1 170 ? -18.749 33.636 35.197 1.00 70.62 170 GLY A C 1
ATOM 1412 O O . GLY A 1 170 ? -19.828 33.069 35.007 1.00 70.62 170 GLY A O 1
ATOM 1413 N N . THR A 1 171 ? -18.425 34.205 36.358 1.00 60.69 171 THR A N 1
ATOM 1414 C CA . THR A 1 171 ? -19.358 34.343 37.490 1.00 60.69 171 THR A CA 1
ATOM 1415 C C . THR A 1 171 ? -20.216 35.610 37.456 1.00 60.69 171 THR A C 1
ATOM 1417 O O . THR A 1 171 ? -21.043 35.778 38.344 1.00 60.69 171 THR A O 1
ATOM 1420 N N . ASP A 1 172 ? -20.073 36.472 36.444 1.00 54.28 172 ASP A N 1
ATOM 1421 C CA . ASP A 1 172 ? -20.950 37.635 36.272 1.00 54.28 172 ASP A CA 1
ATOM 1422 C C . ASP A 1 172 ? -22.302 37.219 35.675 1.00 54.2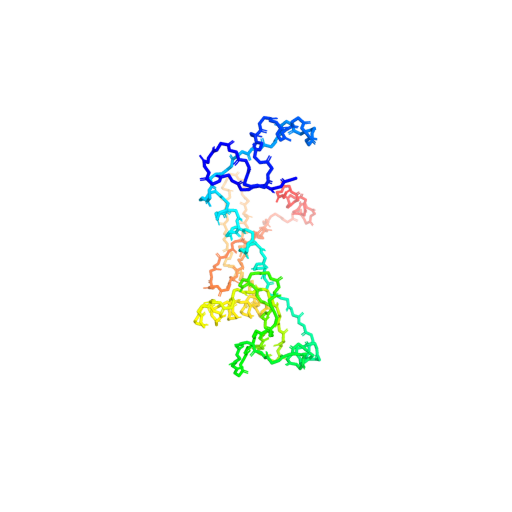8 172 ASP A C 1
ATOM 1424 O O . ASP A 1 172 ? -22.391 36.737 34.543 1.00 54.28 172 ASP A O 1
ATOM 1428 N N . GLU A 1 173 ? -23.382 37.441 36.429 1.00 50.00 173 GLU A N 1
ATOM 1429 C CA . GLU A 1 173 ? -24.774 37.166 36.035 1.00 50.00 173 GLU A CA 1
ATOM 1430 C C . GLU A 1 173 ? -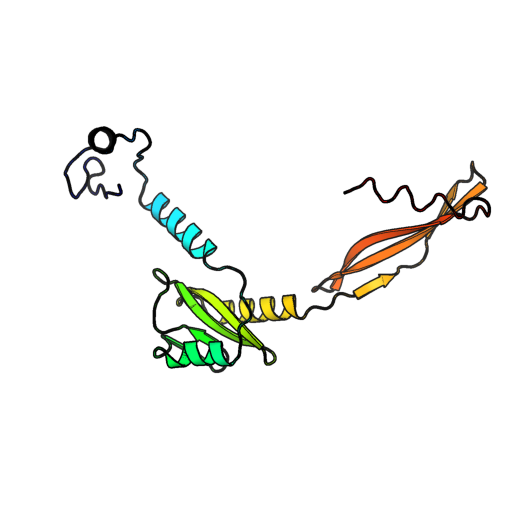25.295 38.056 34.882 1.00 50.00 173 GLU A C 1
ATOM 1432 O O . GLU A 1 173 ? -26.469 37.989 34.520 1.00 50.00 173 GLU A O 1
ATOM 1437 N N . SER A 1 174 ? -24.447 38.870 34.249 1.00 46.56 174 SER A N 1
ATOM 1438 C CA . SER A 1 174 ? -24.857 39.910 33.301 1.00 46.56 174 SER A CA 1
ATOM 1439 C C . SER A 1 174 ? -24.357 39.736 31.863 1.00 46.56 174 SER A C 1
ATOM 1441 O O . SER A 1 174 ? -24.245 40.723 31.151 1.00 46.56 174 SER A O 1
ATOM 1443 N N . SER A 1 175 ? -24.078 38.532 31.352 1.00 45.28 175 SER A N 1
ATOM 1444 C CA . SER A 1 175 ? -23.841 38.395 29.896 1.00 45.28 175 SER A CA 1
ATOM 1445 C C . SER A 1 175 ? -23.989 36.974 29.348 1.00 45.28 175 SER A C 1
ATOM 1447 O O . SER A 1 175 ? -23.111 36.424 28.687 1.00 45.28 175 SER A O 1
ATOM 1449 N N . GLY A 1 176 ? -25.180 36.389 29.483 1.00 45.09 176 GLY A N 1
ATOM 1450 C CA . GLY A 1 176 ? -25.560 35.163 28.760 1.00 45.09 176 GLY A CA 1
ATOM 1451 C C . GLY A 1 176 ? -25.579 35.272 27.218 1.00 45.09 176 GLY A C 1
ATOM 1452 O O . GLY A 1 176 ? -26.138 34.392 26.567 1.00 45.09 176 GLY A O 1
ATOM 1453 N N . ARG A 1 177 ? -25.020 36.334 26.613 1.00 44.12 177 ARG A N 1
ATOM 1454 C CA . ARG A 1 177 ? -25.017 36.566 25.157 1.00 44.12 177 ARG A CA 1
ATOM 1455 C C . ARG A 1 177 ? -23.636 36.690 24.500 1.00 44.12 177 ARG A C 1
ATOM 1457 O O . ARG A 1 177 ? -23.577 36.416 23.307 1.00 44.12 177 ARG A O 1
ATOM 1464 N N . ASP A 1 178 ? -22.549 36.987 25.220 1.00 44.31 178 ASP A N 1
ATOM 1465 C CA . ASP A 1 178 ? -21.279 37.366 24.557 1.00 44.31 178 ASP A CA 1
ATOM 1466 C C . ASP A 1 178 ? -20.209 36.269 24.439 1.00 44.31 178 ASP A C 1
ATOM 1468 O O . ASP A 1 178 ? -19.335 36.344 23.579 1.00 44.31 178 ASP A O 1
ATOM 1472 N N . VAL A 1 179 ? -20.294 35.170 25.195 1.00 47.12 179 VAL A N 1
ATOM 1473 C CA . VAL A 1 179 ? -19.231 34.134 25.181 1.00 47.12 179 VAL A CA 1
ATOM 1474 C C . VAL A 1 179 ? -19.218 33.297 23.884 1.00 47.12 179 VAL A C 1
ATOM 1476 O O . VAL A 1 179 ? -18.294 32.527 23.636 1.00 47.12 179 VAL A O 1
ATOM 1479 N N . ARG A 1 180 ? -20.224 33.449 23.008 1.00 44.38 180 ARG A N 1
ATOM 1480 C CA . ARG A 1 180 ? -20.287 32.738 21.718 1.00 44.38 180 ARG A CA 1
ATOM 1481 C C . ARG A 1 180 ? -19.451 33.376 20.602 1.00 44.38 180 ARG A C 1
ATOM 1483 O O . ARG A 1 180 ? -19.285 32.722 19.576 1.00 44.38 180 ARG A O 1
ATOM 1490 N N . LEU A 1 181 ? -18.946 34.605 20.758 1.00 42.50 181 LEU A N 1
ATOM 1491 C CA . LEU A 1 181 ? -18.327 35.330 19.637 1.00 42.50 181 LEU A CA 1
ATOM 1492 C C . LEU A 1 181 ? -16.800 35.195 19.520 1.00 42.50 181 LEU A C 1
ATOM 1494 O O . LEU A 1 181 ? -16.266 35.410 18.434 1.00 42.50 181 LEU A O 1
ATOM 1498 N N . GLU A 1 182 ? -16.082 34.809 20.576 1.00 40.78 182 GLU A N 1
ATOM 1499 C CA . GLU A 1 182 ? -14.608 34.871 20.565 1.00 40.78 182 GLU A CA 1
ATOM 1500 C C . GLU A 1 182 ? -13.893 33.568 20.184 1.00 40.78 182 GLU A C 1
ATOM 1502 O O . GLU A 1 182 ? -12.692 33.574 19.925 1.00 40.78 182 GLU A O 1
ATOM 1507 N N . THR A 1 183 ? -14.612 32.452 20.042 1.00 37.62 183 THR A N 1
ATOM 1508 C CA . THR A 1 183 ? -14.005 31.167 19.640 1.00 37.62 183 THR A CA 1
ATOM 1509 C C . THR A 1 183 ? -13.815 31.013 18.124 1.00 37.62 183 THR A C 1
ATOM 1511 O O . THR A 1 183 ? -13.301 29.993 17.680 1.00 37.62 183 THR A O 1
ATOM 1514 N N . ALA A 1 184 ? -14.194 32.009 17.314 1.00 39.00 184 ALA A N 1
ATOM 1515 C CA . ALA A 1 184 ? -14.133 31.934 15.848 1.00 39.00 184 ALA A CA 1
ATOM 1516 C C . ALA A 1 184 ? -12.882 32.579 15.210 1.00 39.00 184 ALA A C 1
ATOM 1518 O O . ALA A 1 184 ? -12.827 32.693 13.990 1.00 39.00 184 ALA A O 1
ATOM 1519 N N . LYS A 1 185 ? -11.882 33.022 15.988 1.00 35.50 185 LYS A N 1
ATOM 1520 C CA . LYS A 1 185 ? -10.697 33.732 15.449 1.00 35.50 185 LYS A CA 1
ATOM 1521 C C . LYS A 1 185 ? -9.367 32.980 15.503 1.00 35.50 185 LYS A C 1
ATOM 1523 O O . LYS A 1 185 ? -8.332 33.580 15.233 1.00 35.50 185 LYS A O 1
ATOM 1528 N N . ILE A 1 186 ? -9.369 31.683 15.800 1.00 39.94 186 ILE A N 1
ATOM 1529 C CA . ILE A 1 186 ? -8.155 30.861 15.695 1.00 39.94 186 ILE A CA 1
ATOM 1530 C C . ILE A 1 186 ? -8.490 29.570 14.947 1.00 39.94 186 ILE A C 1
ATOM 1532 O O . ILE A 1 186 ? -8.621 28.512 15.554 1.00 39.94 186 ILE A O 1
ATOM 1536 N N . LEU A 1 187 ? -8.670 29.699 13.632 1.00 34.34 187 LEU A N 1
ATOM 1537 C CA . LEU A 1 187 ? -8.457 28.665 12.616 1.00 34.34 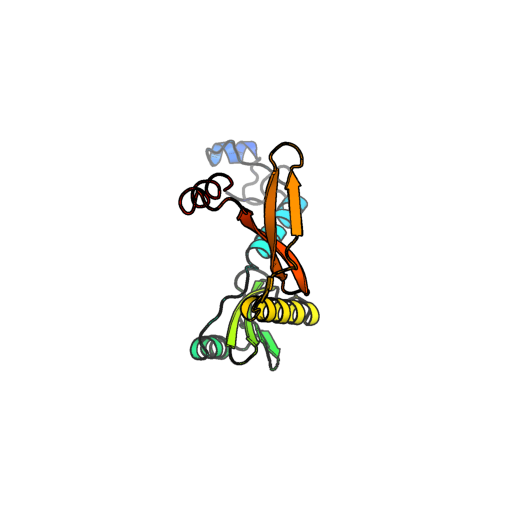187 LEU A CA 1
ATOM 1538 C C . LEU A 1 187 ? -7.945 29.357 11.351 1.00 34.34 187 LEU A C 1
ATOM 1540 O O . LEU A 1 187 ? -8.600 30.337 10.929 1.00 34.34 187 LEU A O 1
#

Mean predicted aligned error: 10.93 Å

Secondary structure (DSSP, 8-state):
-----TTSSS-TTT---HHHHHHHTT-TT-----HHHHHHHHHHHHHHH-PPPEEE-HHHHHHHHHHS--SEE-SSEEEEEEEEETTEEEEEEEETTEEEEEEEETTS-HHHHHHHHHHHHHHHH---EEEEPPPEEEEETTTTEEEEEEEEEEE-TTS-EEEEEEEEEES-TT-TTTTTSGGGS--

Nearest PDB structures (foldseek):
  4zf5-assembly1_A  TM=5.485E-01  e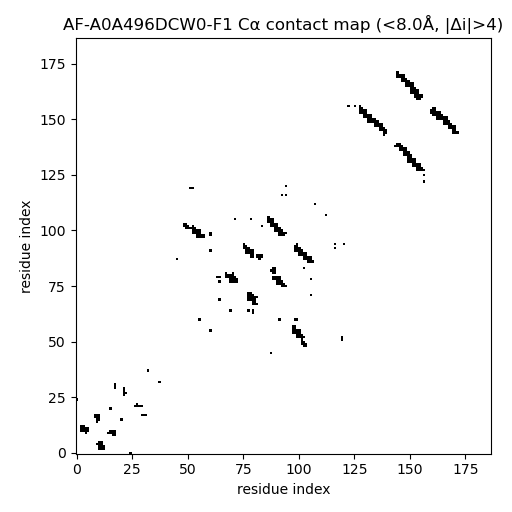=1.733E+00  Aequorea victoria
  5bvb-assembly6_D-2  TM=3.808E-01  e=7.602E-01  synthetic construct
  5fsr-assembly1_A  TM=2.739E-01  e=5.175E-01  Escherichia coli K-12
  1of5-assembly1_B  TM=2.665E-01  e=1.640E+00  Saccharomyces cerevisiae
  1sdn-assembly1_A  TM=2.555E-01  e=5.175E-01  Escherichia coli

Solvent-accessible surface area (backbone atoms only — not comparable to full-atom values): 11334 Å² total; per-residue (Å²): 140,88,82,55,45,88,84,74,59,34,26,74,86,76,69,38,38,70,68,57,47,20,62,75,68,73,35,88,81,70,75,92,74,56,71,69,55,51,53,51,52,51,52,53,52,60,54,66,58,46,49,80,71,42,80,49,52,69,66,59,54,50,53,52,56,71,73,36,72,51,73,44,73,56,100,51,36,37,25,39,51,57,64,74,54,85,62,29,17,46,31,37,39,55,58,96,95,42,34,35,36,35,41,39,52,74,80,59,52,68,70,59,51,52,51,51,52,53,50,50,52,48,65,77,68,60,77,71,49,81,46,75,51,76,76,43,79,51,72,44,84,90,71,82,44,42,36,38,36,30,44,32,28,36,30,46,98,86,66,48,79,40,85,72,49,71,50,75,46,69,72,68,93,83,55,99,74,62,82,80,68,74,79,77,79,82,128

pLDDT: mean 87.31, std 15.11, range [34.34, 98.19]